Protein AF-A0A0P9FUJ1-F1 (afdb_monomer_lite)

Foldseek 3Di:
DPPADVLLQVVVVCCQANCVLLLLVLLLVVLLVDDDPLSVVSLVLSLVSLLLLLLLLLCLQLLCQLQNFCVVRVVSSLLLLLLLCLQCVVVVVPDAQLPCPVVCVPLVVCADPVSFHPPSNVVSNQSSCCVRPVVSCVPHPHDRRVVSVLVNVLSVVCSVPSFDDPPDDDSPCPPVDGRDHNVRRDCSSAFQGQHPVGGDGSVVSVVLSVVSSVVLSVLSCCCNPVVDDNPLRFRANSNNSAGPVRDSSSPPD

pLDDT: mean 85.58, std 16.98, range [36.12, 98.44]

Radius of gyration: 18.28 Å; chains: 1; bounding box: 42×47×48 Å

Sequence (253 aa):
MIIDKKLQNKWAELMHYERTGDVIKAAIAYCKTLEGHAQEKSFAWLCGYMAHVAADITIHPVVELKVGPYEQNQKAHRVCEMNQDAFIWQRLNLGEIGYADRVELNIGSCTNANNELDDDIKQIWRICLEQTHPEYTKNVAPDFDAWHSGFQFVVNNAEESHRLFPWARHVGVDHGLTYPMFEEVDLDFITQLETPQGKMHYNDVFDLAIENIKYYITIIANSIFSDTPCDVICNWNLDTGKDETNKLTAWEH

Structure (mmCIF, N/CA/C/O backbone):
data_AF-A0A0P9FUJ1-F1
#
_entry.id   AF-A0A0P9FUJ1-F1
#
loop_
_atom_site.group_PDB
_atom_site.id
_atom_site.type_symbol
_atom_site.label_atom_id
_atom_site.label_alt_id
_atom_site.label_comp_id
_atom_site.label_asym_id
_atom_site.label_entity_id
_atom_site.label_seq_id
_atom_site.pdbx_PDB_ins_code
_atom_site.Cartn_x
_atom_site.Cartn_y
_atom_site.Cartn_z
_atom_site.occupancy
_atom_site.B_iso_or_equiv
_atom_site.auth_seq_id
_atom_site.auth_comp_id
_atom_site.auth_asym_id
_atom_site.auth_atom_id
_atom_site.pdbx_PDB_model_num
ATOM 1 N N . MET A 1 1 ? -6.960 29.851 2.719 1.00 37.81 1 MET A N 1
ATOM 2 C CA . MET A 1 1 ? -5.966 29.735 3.805 1.00 37.81 1 MET A CA 1
ATOM 3 C C . MET A 1 1 ? -4.915 28.725 3.349 1.00 37.81 1 MET A C 1
ATOM 5 O O . MET A 1 1 ? -5.222 27.552 3.240 1.00 37.81 1 MET A O 1
ATOM 9 N N . ILE A 1 2 ? -3.724 29.173 2.940 1.00 40.19 2 ILE A N 1
ATOM 10 C CA . ILE A 1 2 ? -2.689 28.344 2.272 1.00 40.19 2 ILE A CA 1
ATOM 11 C C . ILE A 1 2 ? -1.737 27.754 3.336 1.00 40.19 2 ILE A C 1
ATOM 13 O O . ILE A 1 2 ? -0.520 27.845 3.234 1.00 40.19 2 ILE A O 1
ATOM 17 N N . ILE A 1 3 ? -2.312 27.224 4.419 1.00 49.44 3 ILE A N 1
ATOM 18 C CA . ILE A 1 3 ? -1.596 26.466 5.462 1.00 49.44 3 ILE A CA 1
ATOM 19 C C . ILE A 1 3 ? -1.935 24.962 5.360 1.00 49.44 3 ILE A C 1
ATOM 21 O O . ILE A 1 3 ? -1.196 24.131 5.865 1.00 49.44 3 ILE A O 1
ATOM 25 N N . ASP A 1 4 ? -2.967 24.579 4.606 1.00 62.34 4 ASP A N 1
ATOM 26 C CA . ASP A 1 4 ? -3.620 23.276 4.783 1.00 62.34 4 ASP A CA 1
ATOM 27 C C . ASP A 1 4 ? -3.031 22.101 3.987 1.00 62.34 4 ASP A C 1
ATOM 29 O O . ASP A 1 4 ? -2.708 21.057 4.544 1.00 62.34 4 ASP A O 1
ATOM 33 N N . LYS A 1 5 ? -2.840 22.242 2.667 1.00 70.50 5 LYS A N 1
ATOM 34 C CA . LYS A 1 5 ? -2.644 21.069 1.788 1.00 70.50 5 LYS A CA 1
ATOM 35 C C . LYS A 1 5 ? -1.329 20.317 2.021 1.00 70.50 5 LYS A C 1
ATOM 37 O O . LYS A 1 5 ? -1.305 19.096 1.974 1.00 70.50 5 LYS A O 1
ATOM 42 N N . LYS A 1 6 ? -0.225 21.027 2.287 1.00 78.50 6 LYS A N 1
ATOM 43 C CA . LYS A 1 6 ? 1.074 20.380 2.564 1.00 78.50 6 LYS A CA 1
ATOM 44 C C . LYS A 1 6 ? 1.068 19.614 3.886 1.00 78.50 6 LYS A C 1
ATOM 46 O O . LYS A 1 6 ? 1.716 18.581 3.977 1.00 78.50 6 LYS A O 1
ATOM 51 N N . LEU A 1 7 ? 0.357 20.129 4.889 1.00 84.81 7 LEU A N 1
ATOM 52 C CA . LEU A 1 7 ? 0.207 19.448 6.170 1.00 84.81 7 LEU A CA 1
ATOM 53 C C . LEU A 1 7 ? -0.689 18.214 6.003 1.00 84.81 7 LEU A C 1
ATOM 55 O O . LEU A 1 7 ? -0.289 17.127 6.389 1.00 84.81 7 LEU A O 1
ATOM 59 N N . GLN A 1 8 ? -1.823 18.332 5.309 1.00 85.62 8 GLN A N 1
ATOM 60 C CA . GLN A 1 8 ? -2.668 17.166 5.027 1.00 85.62 8 GLN A CA 1
ATOM 61 C C . GLN A 1 8 ? -1.946 16.095 4.188 1.00 85.62 8 GLN A C 1
ATOM 63 O O . GLN A 1 8 ? -2.039 14.913 4.499 1.00 85.62 8 GLN A O 1
ATOM 68 N N . ASN A 1 9 ? -1.138 16.481 3.191 1.00 81.56 9 ASN A N 1
ATOM 69 C CA . ASN A 1 9 ? -0.357 15.527 2.389 1.00 81.56 9 ASN A CA 1
ATOM 70 C C . ASN A 1 9 ? 0.643 14.708 3.221 1.00 81.56 9 ASN A C 1
ATOM 72 O O . ASN A 1 9 ? 0.929 13.563 2.872 1.00 81.56 9 ASN A O 1
ATOM 76 N N . LYS A 1 10 ? 1.153 15.258 4.330 1.00 87.44 10 LYS A N 1
ATOM 77 C CA . LYS A 1 10 ? 2.080 14.536 5.205 1.00 87.44 10 LYS A CA 1
ATOM 78 C C . LYS A 1 10 ? 1.437 13.296 5.836 1.00 87.44 10 LYS A C 1
ATOM 80 O O . LYS A 1 10 ? 2.151 12.349 6.144 1.00 87.44 10 LYS A O 1
ATOM 85 N N . TRP A 1 11 ? 0.110 13.242 5.973 1.00 88.31 11 TRP A N 1
ATOM 86 C CA . TRP A 1 11 ? -0.565 12.020 6.419 1.00 88.31 11 TRP A CA 1
ATOM 87 C C . TRP A 1 11 ? -0.313 10.832 5.492 1.00 88.31 11 TRP A C 1
ATOM 89 O O . TRP A 1 11 ? -0.071 9.727 5.973 1.00 88.31 11 TRP A O 1
ATOM 99 N N . ALA A 1 12 ? -0.291 11.066 4.177 1.00 82.50 12 ALA A N 1
ATOM 100 C CA . ALA A 1 12 ? 0.030 10.023 3.212 1.00 82.50 12 ALA A CA 1
ATOM 101 C C . ALA A 1 12 ? 1.486 9.558 3.353 1.00 82.50 12 ALA A C 1
ATOM 103 O O . ALA A 1 12 ? 1.742 8.360 3.291 1.00 82.50 12 ALA A O 1
ATOM 104 N N . GLU A 1 13 ? 2.427 10.479 3.583 1.00 83.88 13 GLU A N 1
ATOM 105 C CA . GLU A 1 13 ? 3.836 10.137 3.826 1.00 83.88 13 GLU A CA 1
ATOM 106 C C . GLU A 1 13 ? 3.995 9.282 5.086 1.00 83.88 13 GLU A C 1
ATOM 108 O O . GLU A 1 13 ? 4.648 8.243 5.037 1.00 83.88 13 GLU A O 1
ATOM 113 N N . LEU A 1 14 ? 3.353 9.677 6.190 1.00 87.88 14 LEU A N 1
ATOM 114 C CA . LEU A 1 14 ? 3.395 8.927 7.444 1.00 87.88 14 LEU A CA 1
ATOM 115 C C . LEU A 1 14 ? 2.887 7.496 7.248 1.00 87.88 14 LEU A C 1
ATOM 117 O O . LEU A 1 14 ? 3.591 6.561 7.604 1.00 87.88 14 LEU A O 1
ATOM 121 N N . MET A 1 15 ? 1.740 7.311 6.588 1.00 84.50 15 MET A N 1
ATOM 122 C CA . MET A 1 15 ? 1.192 5.973 6.331 1.00 84.50 15 MET A CA 1
ATOM 123 C C . MET A 1 15 ? 2.023 5.122 5.354 1.00 84.50 15 MET A C 1
ATOM 125 O O . MET A 1 15 ? 1.926 3.901 5.408 1.00 84.50 15 MET A O 1
ATOM 129 N N . HIS A 1 16 ? 2.829 5.731 4.474 1.00 82.44 16 HIS A N 1
ATOM 130 C CA . HIS A 1 16 ? 3.672 4.996 3.515 1.00 82.44 16 HIS A CA 1
ATOM 131 C C . HIS A 1 16 ? 5.077 4.667 4.040 1.00 82.44 16 HIS A C 1
ATOM 133 O O . HIS A 1 16 ? 5.719 3.747 3.530 1.00 82.44 16 HIS A O 1
ATOM 139 N N . TYR A 1 17 ? 5.593 5.432 5.004 1.00 82.12 17 TYR A N 1
ATOM 140 C CA . TYR A 1 17 ? 6.999 5.346 5.416 1.00 82.12 17 TYR A CA 1
ATOM 141 C C . TYR A 1 17 ? 7.209 5.050 6.891 1.00 82.12 17 TYR A C 1
ATOM 143 O O . TYR A 1 17 ? 8.239 4.490 7.265 1.00 82.12 17 TYR A O 1
ATOM 151 N N . GLU A 1 18 ? 6.281 5.471 7.743 1.00 87.12 18 GLU A N 1
ATOM 152 C CA . GLU A 1 18 ? 6.473 5.463 9.181 1.00 87.12 18 GLU A CA 1
ATOM 153 C C . GLU A 1 18 ? 5.425 4.583 9.840 1.00 87.12 18 GLU A C 1
ATOM 155 O O . GLU A 1 18 ? 4.239 4.891 9.860 1.00 87.12 18 GLU A O 1
ATOM 160 N N . ARG A 1 19 ? 5.886 3.520 10.502 1.00 92.31 19 ARG A N 1
ATOM 161 C CA . ARG A 1 19 ? 5.030 2.722 11.385 1.00 92.31 19 ARG A CA 1
ATOM 162 C C . ARG A 1 19 ? 3.826 2.082 10.665 1.00 92.31 19 ARG A C 1
ATOM 164 O O . ARG A 1 19 ? 2.774 1.879 11.270 1.00 92.31 19 ARG A O 1
ATOM 171 N N . THR A 1 20 ? 3.983 1.742 9.384 1.00 93.69 20 THR A N 1
ATOM 172 C CA . THR A 1 20 ? 2.946 1.139 8.528 1.00 93.69 20 THR A CA 1
ATOM 173 C C . THR A 1 20 ? 2.296 -0.097 9.164 1.00 93.69 20 THR A C 1
ATOM 175 O O . THR A 1 20 ? 1.074 -0.245 9.153 1.00 93.69 20 THR A O 1
ATOM 178 N N . GLY A 1 21 ? 3.100 -0.965 9.780 1.00 96.25 21 GLY A N 1
ATOM 179 C CA . GLY A 1 21 ? 2.627 -2.148 10.496 1.00 96.25 21 GLY A CA 1
ATOM 180 C C . GLY A 1 21 ? 1.906 -1.811 11.795 1.00 96.25 21 GLY A C 1
ATOM 181 O O . GLY A 1 21 ? 0.914 -2.456 12.132 1.00 96.25 21 GLY A O 1
ATOM 182 N N . ASP A 1 22 ? 2.349 -0.779 12.513 1.00 97.00 22 ASP A N 1
ATOM 183 C CA . ASP A 1 22 ? 1.656 -0.308 13.715 1.00 97.00 22 ASP A CA 1
ATOM 184 C C . ASP A 1 22 ? 0.266 0.251 13.378 1.00 97.00 22 ASP A C 1
ATOM 186 O O . ASP A 1 22 ? -0.662 0.053 14.160 1.00 97.00 22 ASP A O 1
ATOM 190 N N . VAL A 1 23 ? 0.091 0.891 12.211 1.00 96.38 23 VAL A N 1
ATOM 191 C CA . VAL A 1 23 ? -1.228 1.348 11.725 1.00 96.38 23 VAL A CA 1
ATOM 192 C C . VAL A 1 23 ? -2.163 0.151 11.554 1.00 96.38 23 VAL A C 1
ATOM 194 O O . VAL A 1 23 ? -3.294 0.175 12.037 1.00 96.38 23 VAL A O 1
ATOM 197 N N . ILE A 1 24 ? -1.678 -0.930 10.938 1.00 97.62 24 ILE A N 1
ATOM 198 C CA . ILE A 1 24 ? -2.450 -2.168 10.753 1.00 97.62 24 ILE A CA 1
ATOM 199 C C . ILE A 1 24 ? -2.777 -2.815 12.108 1.00 97.62 24 ILE A C 1
ATOM 201 O O . ILE A 1 24 ? -3.913 -3.223 12.344 1.00 97.62 24 ILE A O 1
ATOM 205 N N . LYS A 1 25 ? -1.814 -2.874 13.035 1.00 97.94 25 LYS A N 1
ATOM 206 C CA . LYS A 1 25 ? -2.022 -3.430 14.385 1.00 97.94 25 LYS A CA 1
ATOM 207 C C . LYS A 1 25 ? -3.031 -2.613 15.199 1.00 97.94 25 LYS A C 1
ATOM 209 O O . LYS A 1 25 ? -3.860 -3.200 15.894 1.00 97.94 25 LYS A O 1
ATOM 214 N N . ALA A 1 26 ? -3.005 -1.284 15.086 1.00 97.75 26 ALA A N 1
ATOM 215 C CA . ALA A 1 26 ? -3.998 -0.401 15.699 1.00 97.75 26 ALA A CA 1
ATOM 216 C C . ALA A 1 26 ? -5.401 -0.646 15.118 1.00 97.75 26 ALA A C 1
ATOM 218 O O . ALA A 1 26 ? -6.371 -0.751 15.871 1.00 97.75 26 ALA A O 1
ATOM 219 N N . ALA A 1 27 ? -5.501 -0.828 13.797 1.00 97.81 27 ALA A N 1
ATOM 220 C CA . ALA A 1 27 ? -6.753 -1.160 13.124 1.00 97.81 27 ALA A CA 1
ATOM 221 C C . ALA A 1 27 ? -7.316 -2.514 13.583 1.00 97.81 27 ALA A C 1
ATOM 223 O O . ALA A 1 27 ? -8.494 -2.600 13.921 1.00 97.81 27 ALA A O 1
ATOM 224 N N . ILE A 1 28 ? -6.476 -3.555 13.670 1.00 98.38 28 ILE A N 1
ATOM 225 C CA . ILE A 1 28 ? -6.852 -4.871 14.215 1.00 98.38 28 ILE A CA 1
ATOM 226 C C . ILE A 1 28 ? -7.399 -4.717 15.635 1.00 98.38 28 ILE A C 1
ATOM 228 O O . ILE A 1 28 ? -8.490 -5.203 15.933 1.00 98.38 28 ILE A O 1
ATOM 232 N N . ALA A 1 29 ? -6.659 -4.028 16.509 1.00 98.06 29 ALA A N 1
ATOM 233 C CA . ALA A 1 29 ? -7.064 -3.825 17.893 1.00 98.06 29 ALA A CA 1
ATOM 234 C C . ALA A 1 29 ? -8.413 -3.102 17.987 1.00 98.06 29 ALA A C 1
ATOM 236 O O . ALA A 1 29 ? -9.257 -3.507 18.783 1.00 98.06 29 ALA A O 1
ATOM 237 N N . TYR A 1 30 ? -8.641 -2.082 17.155 1.00 98.12 30 TYR A N 1
ATOM 238 C CA . TYR A 1 30 ? -9.912 -1.370 17.125 1.00 98.12 30 TYR A CA 1
ATOM 239 C C . TYR A 1 30 ? -11.060 -2.236 16.589 1.00 98.12 30 TYR A C 1
ATOM 241 O O . TYR A 1 30 ? -12.096 -2.326 17.245 1.00 98.12 30 TYR A O 1
ATOM 249 N N . CYS A 1 31 ? -10.869 -2.947 15.473 1.00 97.94 31 CYS A N 1
ATOM 250 C CA . CYS A 1 31 ? -11.867 -3.865 14.908 1.00 97.94 31 CYS A CA 1
ATOM 251 C C . CYS A 1 31 ? -12.374 -4.900 15.924 1.00 97.94 31 CYS A C 1
ATOM 253 O O . CYS A 1 31 ? -13.560 -5.223 15.937 1.00 97.94 31 CYS A O 1
ATOM 255 N N . LYS A 1 32 ? -11.504 -5.392 16.812 1.00 97.69 32 LYS A N 1
ATOM 256 C CA . LYS A 1 32 ? -11.864 -6.350 17.874 1.00 97.69 32 LYS A CA 1
ATOM 257 C C . LYS A 1 32 ? -12.781 -5.767 18.949 1.00 97.69 32 LYS A C 1
ATOM 259 O O . LYS A 1 32 ? -13.372 -6.521 19.712 1.00 97.69 32 LYS A O 1
ATOM 264 N N . THR A 1 33 ? -12.888 -4.442 19.029 1.00 97.44 33 THR A N 1
ATOM 265 C CA . THR A 1 33 ? -13.796 -3.756 19.961 1.00 97.44 33 THR A CA 1
ATOM 266 C C . THR A 1 33 ? -15.181 -3.494 19.371 1.00 97.44 33 THR A C 1
ATOM 268 O O . THR A 1 33 ? -16.067 -3.031 20.086 1.00 97.44 33 THR A O 1
ATOM 271 N N . LEU A 1 34 ? -15.361 -3.758 18.075 1.00 97.56 34 LEU A N 1
ATOM 272 C CA . LEU A 1 34 ? -16.601 -3.527 17.344 1.00 97.56 34 LEU A CA 1
ATOM 273 C C . LEU A 1 34 ? -17.397 -4.825 17.193 1.00 97.56 34 LEU A C 1
ATOM 275 O O . LEU A 1 34 ? -16.838 -5.916 17.237 1.00 97.56 34 LEU A O 1
ATOM 279 N N . GLU A 1 35 ? -18.696 -4.695 16.930 1.00 95.75 35 GLU A N 1
ATOM 280 C CA . GLU A 1 35 ? -19.590 -5.808 16.596 1.00 95.75 35 GLU A CA 1
ATOM 281 C C . GLU A 1 35 ? -20.523 -5.411 15.437 1.00 95.75 35 GLU A C 1
ATOM 283 O O . GLU A 1 35 ? -20.748 -4.225 15.172 1.00 95.75 35 GLU A O 1
ATOM 288 N N . GLY A 1 36 ? -21.081 -6.404 14.739 1.00 96.38 36 GLY A N 1
ATOM 289 C CA . GLY A 1 36 ? -22.046 -6.196 13.654 1.00 96.38 36 GLY A CA 1
ATOM 290 C C . GLY A 1 36 ? -21.493 -5.361 12.493 1.00 96.38 36 GLY A C 1
ATOM 291 O O . GLY A 1 36 ? -20.316 -5.452 12.147 1.00 96.38 36 GLY A O 1
ATOM 292 N N . HIS A 1 37 ? -22.341 -4.519 11.895 1.00 95.12 37 HIS A N 1
ATOM 293 C CA . HIS A 1 37 ? -21.993 -3.761 10.688 1.00 95.12 37 HIS A CA 1
ATOM 294 C C . HIS A 1 37 ? -20.780 -2.836 10.846 1.00 95.12 37 HIS A C 1
ATOM 296 O O . HIS A 1 37 ? -20.010 -2.689 9.901 1.00 95.12 37 HIS A O 1
ATOM 302 N N . ALA A 1 38 ? -20.568 -2.245 12.025 1.00 96.19 38 ALA A N 1
ATOM 303 C CA . ALA A 1 38 ? -19.399 -1.397 12.260 1.00 96.19 38 ALA A CA 1
ATOM 304 C C . ALA A 1 38 ? -18.095 -2.209 12.160 1.00 96.19 38 ALA A C 1
ATOM 306 O O . ALA A 1 38 ? -17.123 -1.750 11.555 1.00 96.19 38 ALA A O 1
ATOM 307 N N . GLN A 1 39 ? -18.088 -3.440 12.691 1.00 97.31 39 GLN A N 1
ATOM 308 C CA . GLN A 1 39 ? -16.951 -4.354 12.567 1.00 97.31 39 GLN A CA 1
ATOM 309 C C . GLN A 1 39 ? -16.759 -4.809 11.118 1.00 97.31 39 GLN A C 1
ATOM 311 O O . GLN A 1 39 ? -15.631 -4.800 10.635 1.00 97.31 39 GLN A O 1
ATOM 316 N N . GLU A 1 40 ? -17.839 -5.160 10.415 1.00 95.75 40 GLU A N 1
ATOM 317 C CA . GLU A 1 40 ? -17.792 -5.596 9.012 1.00 95.75 40 GLU A CA 1
ATOM 318 C C . GLU A 1 40 ? -17.197 -4.516 8.098 1.00 95.75 40 GLU A C 1
ATOM 320 O O . GLU A 1 40 ? -16.261 -4.796 7.348 1.00 95.75 40 GLU A O 1
ATOM 325 N N . LYS A 1 41 ? -17.679 -3.269 8.196 1.00 94.69 41 LYS A N 1
ATOM 326 C CA . LYS A 1 41 ? -17.146 -2.137 7.420 1.00 94.69 41 LYS A CA 1
ATOM 327 C C . LYS A 1 41 ? -15.690 -1.840 7.763 1.00 94.69 41 LYS A C 1
ATOM 329 O O . LYS A 1 41 ? -14.865 -1.696 6.865 1.00 94.69 41 LYS A O 1
ATOM 334 N N . SER A 1 42 ? -15.366 -1.778 9.054 1.00 96.50 42 SER A N 1
ATOM 335 C CA . SER A 1 42 ? -14.002 -1.512 9.525 1.00 96.50 42 SER A CA 1
ATOM 336 C C . SER A 1 42 ? -13.024 -2.592 9.064 1.00 96.50 42 SER A C 1
ATOM 338 O O . SER A 1 42 ? -11.923 -2.287 8.606 1.00 96.50 42 SER A O 1
ATOM 340 N N . PHE A 1 43 ? -13.440 -3.859 9.124 1.00 97.38 43 PHE A N 1
ATOM 341 C CA . PHE A 1 43 ? -12.661 -4.983 8.622 1.00 97.38 43 PHE A CA 1
ATOM 342 C C . PHE A 1 43 ? -12.483 -4.918 7.102 1.00 97.38 43 PHE A C 1
ATOM 344 O O . PHE A 1 43 ? -11.369 -5.117 6.622 1.00 97.38 43 PHE A O 1
ATOM 351 N N . ALA A 1 44 ? -13.535 -4.594 6.344 1.00 95.75 44 ALA A N 1
ATOM 352 C CA . ALA A 1 44 ? -13.447 -4.431 4.894 1.00 95.75 44 ALA A CA 1
ATOM 353 C C . ALA A 1 44 ? -12.490 -3.293 4.501 1.00 95.75 44 ALA A C 1
ATOM 355 O O . ALA A 1 44 ? -11.644 -3.476 3.625 1.00 95.75 44 ALA A O 1
ATOM 356 N N . TRP A 1 45 ? -12.559 -2.152 5.194 1.00 95.06 45 TRP A N 1
ATOM 357 C CA . TRP A 1 45 ? -11.629 -1.037 5.001 1.00 95.06 45 TRP A CA 1
ATOM 358 C C . TRP A 1 45 ? -10.180 -1.444 5.297 1.00 95.06 45 TRP A C 1
ATOM 360 O O . TRP A 1 45 ? -9.281 -1.186 4.495 1.00 95.06 45 TRP A O 1
ATOM 370 N N . LEU A 1 46 ? -9.954 -2.157 6.406 1.00 96.94 46 LEU A N 1
ATOM 371 C CA . LEU A 1 46 ? -8.640 -2.697 6.748 1.00 96.94 46 LEU A CA 1
ATOM 372 C C . LEU A 1 46 ? -8.131 -3.698 5.701 1.00 96.94 46 LEU A C 1
ATOM 374 O O . LEU A 1 46 ? -6.950 -3.668 5.370 1.00 96.94 46 LEU A O 1
ATOM 378 N N . CYS A 1 47 ? -8.995 -4.553 5.148 1.00 96.88 47 CYS A N 1
ATOM 379 C CA . CYS A 1 47 ? -8.622 -5.460 4.060 1.00 96.88 47 CYS A CA 1
ATOM 380 C C . CYS A 1 47 ? -8.178 -4.690 2.813 1.00 96.88 47 CYS A C 1
ATOM 382 O O . CYS A 1 47 ? -7.187 -5.071 2.198 1.00 96.88 47 CYS A O 1
ATOM 384 N N . GLY A 1 48 ? -8.864 -3.596 2.468 1.00 92.81 48 GLY A N 1
ATOM 385 C CA . GLY A 1 48 ? -8.461 -2.713 1.371 1.00 92.81 48 GLY A CA 1
ATOM 386 C C . GLY A 1 48 ? -7.083 -2.089 1.604 1.00 92.81 48 GLY A C 1
ATOM 387 O O . GLY A 1 48 ? -6.218 -2.160 0.734 1.00 92.81 48 GLY A O 1
ATOM 388 N N . TYR A 1 49 ? -6.838 -1.556 2.805 1.00 93.62 49 TYR A N 1
ATOM 389 C CA . TYR A 1 49 ? -5.527 -1.005 3.160 1.00 93.62 49 TYR A CA 1
ATOM 390 C C . TYR A 1 49 ? -4.422 -2.072 3.188 1.00 93.62 49 TYR A C 1
ATOM 392 O O . TYR A 1 49 ? -3.321 -1.837 2.698 1.00 93.62 49 TYR A O 1
ATOM 400 N N . MET A 1 50 ? -4.704 -3.270 3.705 1.00 96.69 50 MET A N 1
ATOM 401 C CA . MET A 1 50 ? -3.743 -4.374 3.687 1.00 96.69 50 MET A CA 1
ATOM 402 C C . MET A 1 50 ? -3.457 -4.846 2.259 1.00 96.69 50 MET A C 1
ATOM 404 O O . MET A 1 50 ? -2.317 -5.175 1.951 1.00 96.69 50 MET A O 1
ATOM 408 N N . ALA A 1 51 ? -4.456 -4.855 1.373 1.00 95.75 51 ALA A N 1
ATOM 409 C CA . ALA A 1 51 ? -4.242 -5.193 -0.028 1.00 95.75 51 ALA A CA 1
ATOM 410 C C . ALA A 1 51 ? -3.303 -4.187 -0.712 1.00 95.75 51 ALA A C 1
ATOM 412 O O . ALA A 1 51 ? -2.373 -4.606 -1.399 1.00 95.75 51 ALA A O 1
ATOM 413 N N . HIS A 1 52 ? -3.496 -2.888 -0.450 1.00 92.62 52 HIS A N 1
ATOM 414 C CA . HIS A 1 52 ? -2.585 -1.818 -0.876 1.00 92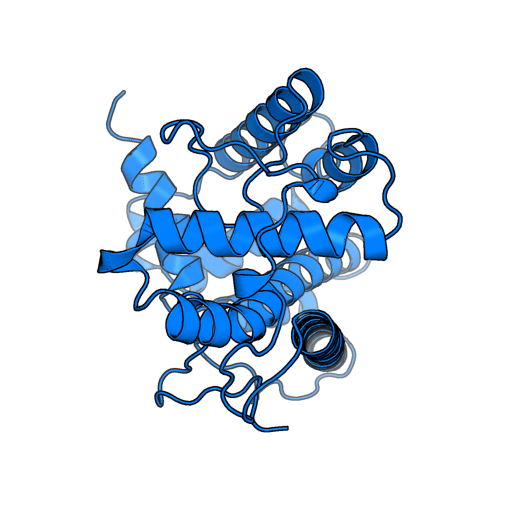.62 52 HIS A CA 1
ATOM 415 C C . HIS A 1 52 ? -1.157 -2.073 -0.377 1.00 92.62 52 HIS A C 1
ATOM 417 O O . HIS A 1 52 ? -0.229 -2.189 -1.171 1.00 92.62 52 HIS A O 1
ATOM 423 N N . VAL A 1 53 ? -0.983 -2.243 0.937 1.00 95.62 53 VAL A N 1
ATOM 424 C CA . VAL A 1 53 ? 0.337 -2.471 1.546 1.00 95.62 53 VAL A CA 1
ATOM 425 C C . VAL A 1 53 ? 1.013 -3.714 0.968 1.00 95.62 53 VAL A C 1
ATOM 427 O O . VAL A 1 53 ? 2.184 -3.651 0.611 1.00 95.62 53 VAL A O 1
ATOM 430 N N . ALA A 1 54 ?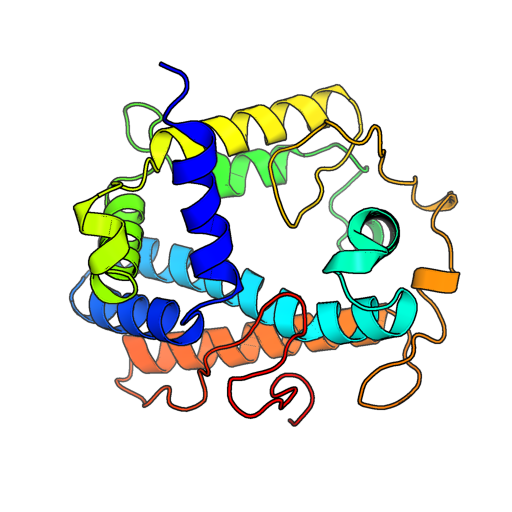 0.292 -4.834 0.857 1.00 97.06 54 ALA A N 1
ATOM 431 C CA . ALA A 1 54 ? 0.826 -6.090 0.336 1.00 97.06 54 ALA A CA 1
ATOM 432 C C . ALA A 1 54 ? 1.258 -5.975 -1.136 1.00 97.06 54 ALA A C 1
ATOM 434 O O . ALA A 1 54 ? 2.294 -6.529 -1.510 1.00 97.06 54 ALA A O 1
ATOM 435 N N . ALA A 1 55 ? 0.500 -5.244 -1.958 1.00 95.94 55 ALA A N 1
ATOM 436 C CA . ALA A 1 55 ? 0.868 -4.969 -3.342 1.00 95.94 55 ALA A CA 1
ATOM 437 C C . ALA A 1 55 ? 2.159 -4.140 -3.418 1.00 95.94 55 ALA A C 1
ATOM 439 O O . ALA A 1 55 ? 3.107 -4.569 -4.077 1.00 95.94 55 ALA A O 1
ATOM 440 N N . ASP A 1 56 ? 2.239 -3.031 -2.678 1.00 94.75 56 ASP A N 1
ATOM 441 C CA . ASP A 1 56 ? 3.404 -2.138 -2.662 1.00 94.75 56 ASP A CA 1
ATOM 442 C C . ASP A 1 56 ? 4.682 -2.876 -2.238 1.00 94.75 56 ASP A C 1
ATOM 444 O O . ASP A 1 56 ? 5.690 -2.844 -2.947 1.00 94.75 56 ASP A O 1
ATOM 448 N N . ILE A 1 57 ? 4.642 -3.622 -1.123 1.00 96.69 57 ILE A N 1
ATOM 449 C CA . ILE A 1 57 ? 5.829 -4.346 -0.633 1.00 96.69 57 ILE A CA 1
ATOM 450 C C . ILE A 1 57 ? 6.255 -5.503 -1.547 1.00 96.69 57 ILE A C 1
ATOM 452 O O . ILE A 1 57 ? 7.387 -5.981 -1.448 1.00 96.69 57 ILE A O 1
ATOM 456 N N . THR A 1 58 ? 5.368 -5.946 -2.441 1.00 98.00 58 THR A N 1
ATOM 457 C CA . THR A 1 58 ? 5.685 -6.949 -3.460 1.00 98.00 58 THR A CA 1
ATOM 458 C C . THR A 1 58 ? 6.259 -6.292 -4.712 1.00 98.00 58 THR A C 1
ATOM 460 O O . THR A 1 58 ? 7.318 -6.698 -5.181 1.00 98.00 58 THR A O 1
ATOM 463 N N . ILE A 1 59 ? 5.588 -5.272 -5.250 1.00 96.94 59 ILE A N 1
ATOM 464 C CA . ILE A 1 59 ? 5.863 -4.715 -6.580 1.00 96.94 59 ILE A CA 1
ATOM 465 C C . ILE A 1 59 ? 6.990 -3.680 -6.551 1.00 96.94 59 ILE A C 1
ATOM 467 O O . ILE A 1 59 ? 7.870 -3.726 -7.413 1.00 96.94 59 ILE A O 1
ATOM 471 N N . HIS A 1 60 ? 7.030 -2.775 -5.570 1.00 95.62 60 HIS A N 1
ATOM 472 C CA . HIS A 1 60 ? 8.022 -1.696 -5.558 1.00 95.62 60 HIS A CA 1
ATOM 473 C C . HIS A 1 60 ? 9.487 -2.157 -5.503 1.00 95.62 60 HIS A C 1
ATOM 475 O O . HIS A 1 60 ? 10.302 -1.535 -6.182 1.00 95.62 60 HIS A O 1
ATOM 481 N N . PRO A 1 61 ? 9.866 -3.273 -4.843 1.00 97.44 61 PRO A N 1
ATOM 482 C CA . PRO A 1 61 ? 11.210 -3.833 -4.999 1.00 97.44 61 PRO A CA 1
ATOM 483 C C . PRO A 1 61 ? 11.597 -4.099 -6.463 1.00 97.44 61 PRO A C 1
ATOM 485 O O . PRO A 1 61 ? 12.743 -3.882 -6.850 1.00 97.44 61 PRO A O 1
ATOM 488 N N . VAL A 1 62 ? 10.649 -4.548 -7.293 1.00 98.00 62 VAL A N 1
ATOM 489 C CA . VAL A 1 62 ? 10.868 -4.818 -8.724 1.00 98.00 62 VAL A CA 1
ATOM 490 C C . VAL A 1 62 ? 10.966 -3.514 -9.513 1.00 98.00 62 VAL A C 1
ATOM 492 O O . VAL A 1 62 ? 11.825 -3.384 -10.386 1.00 98.00 62 VAL A O 1
ATOM 495 N N . VAL A 1 63 ? 10.132 -2.524 -9.184 1.00 96.06 63 VAL A N 1
ATOM 496 C CA . VAL A 1 63 ? 10.198 -1.195 -9.808 1.00 96.06 63 VAL A CA 1
ATOM 497 C C . VAL A 1 63 ? 11.525 -0.504 -9.470 1.00 96.06 63 VAL A C 1
ATOM 499 O O . VAL A 1 63 ? 12.214 -0.041 -10.379 1.00 96.06 63 VAL A O 1
ATOM 502 N N . GLU A 1 64 ? 11.954 -0.514 -8.205 1.00 96.00 64 GLU A N 1
ATOM 503 C CA . GLU A 1 64 ? 13.249 0.026 -7.766 1.00 96.00 64 GLU A CA 1
ATOM 504 C C . GLU A 1 64 ? 14.420 -0.664 -8.484 1.00 96.00 64 GLU A C 1
ATOM 506 O O . GLU A 1 64 ? 15.343 0.012 -8.942 1.00 96.00 64 GLU A O 1
ATOM 511 N N . LEU A 1 65 ? 14.381 -1.990 -8.663 1.00 97.31 65 LEU A N 1
ATOM 512 C CA . LEU A 1 65 ? 15.396 -2.715 -9.441 1.00 97.31 65 LEU A CA 1
ATOM 513 C C . LEU A 1 65 ? 15.401 -2.318 -10.926 1.00 97.31 65 LEU A C 1
ATOM 515 O O . LEU A 1 65 ? 16.461 -2.313 -11.556 1.00 97.31 65 LEU A O 1
ATOM 519 N N . LYS A 1 66 ? 14.238 -1.973 -11.490 1.00 97.44 66 LYS A N 1
ATOM 520 C CA . LYS A 1 66 ? 14.094 -1.603 -12.902 1.00 97.44 66 LYS A CA 1
ATOM 521 C C . LYS A 1 66 ? 14.521 -0.166 -13.197 1.00 97.44 66 LYS A C 1
ATOM 523 O O . LYS A 1 66 ? 15.169 0.064 -14.219 1.00 97.44 66 LYS A O 1
ATOM 528 N N . VAL A 1 67 ? 14.132 0.798 -12.362 1.00 96.19 67 VAL A N 1
ATOM 529 C CA . VAL A 1 67 ? 14.320 2.236 -12.643 1.00 96.19 67 VAL A CA 1
ATOM 530 C C . VAL A 1 67 ? 15.179 2.977 -11.618 1.00 96.19 67 VAL A C 1
ATOM 532 O O . VAL A 1 67 ? 15.468 4.156 -11.811 1.00 96.19 67 VAL A O 1
ATOM 535 N N . GLY A 1 68 ? 15.627 2.302 -10.561 1.00 95.75 68 GLY A N 1
ATOM 536 C CA . GLY A 1 68 ? 16.382 2.891 -9.461 1.00 95.75 68 GLY A CA 1
ATOM 537 C C . GLY A 1 68 ? 15.494 3.469 -8.350 1.00 95.75 68 GLY A C 1
ATOM 538 O O . GLY A 1 68 ? 14.267 3.436 -8.446 1.00 95.75 68 GLY A O 1
ATOM 539 N N . PRO A 1 69 ? 16.103 4.031 -7.288 1.00 93.06 69 PRO A N 1
ATOM 540 C CA . PRO A 1 69 ? 15.360 4.466 -6.109 1.00 93.06 69 PRO A CA 1
ATOM 541 C C . PRO A 1 69 ? 14.402 5.622 -6.416 1.00 93.06 69 PRO A C 1
ATOM 543 O O . PRO A 1 69 ? 14.726 6.528 -7.198 1.00 93.06 69 PRO A O 1
ATOM 546 N N . TYR A 1 70 ? 13.229 5.597 -5.774 1.00 86.56 70 TYR A N 1
ATOM 547 C CA . TYR A 1 70 ? 12.110 6.495 -6.073 1.00 86.56 70 TYR A CA 1
ATOM 548 C C . TYR A 1 70 ? 12.493 7.981 -6.012 1.00 86.56 70 TYR A C 1
ATOM 550 O O . TYR A 1 70 ? 12.204 8.730 -6.946 1.00 86.56 70 TYR A O 1
ATOM 558 N N . GLU A 1 71 ? 13.195 8.416 -4.959 1.00 87.44 71 GLU A N 1
ATOM 559 C CA . GLU A 1 71 ? 13.530 9.830 -4.729 1.00 87.44 71 GLU A CA 1
ATOM 560 C C . GLU A 1 71 ? 14.230 10.495 -5.924 1.00 87.44 71 GLU A C 1
ATOM 562 O O . GLU A 1 71 ? 13.948 11.656 -6.231 1.00 87.44 71 GLU A O 1
ATOM 567 N N . GLN A 1 72 ? 15.106 9.760 -6.618 1.00 92.00 72 GLN A N 1
ATOM 568 C CA . GLN A 1 72 ? 15.846 10.257 -7.780 1.00 92.00 72 GLN A CA 1
ATOM 569 C C . GLN A 1 72 ? 15.150 9.947 -9.116 1.00 92.00 72 GLN A C 1
ATOM 571 O O . GLN A 1 72 ? 15.485 10.566 -10.126 1.00 92.00 72 GLN A O 1
ATOM 576 N N . ASN A 1 73 ? 14.175 9.028 -9.133 1.00 91.69 73 ASN A N 1
ATOM 577 C CA . ASN A 1 73 ? 13.602 8.454 -10.357 1.00 91.69 73 ASN A CA 1
ATOM 578 C C . ASN A 1 73 ? 12.067 8.539 -10.443 1.00 91.69 73 ASN A C 1
ATOM 580 O O . ASN A 1 73 ? 11.465 7.829 -11.241 1.00 91.69 73 ASN A O 1
ATOM 584 N N . GLN A 1 74 ? 11.417 9.440 -9.696 1.00 87.19 74 GLN A N 1
ATOM 585 C CA . GLN A 1 74 ? 9.948 9.530 -9.573 1.00 87.19 74 GLN A CA 1
ATOM 586 C C . GLN A 1 74 ? 9.179 9.454 -10.904 1.00 87.19 74 GLN A C 1
ATOM 588 O O . GLN A 1 74 ? 8.160 8.776 -10.996 1.00 87.19 74 GLN A O 1
ATOM 593 N N . LYS A 1 75 ? 9.650 10.138 -11.959 1.00 86.44 75 LYS A N 1
ATOM 594 C CA . LYS A 1 75 ? 8.999 10.079 -13.280 1.00 86.44 75 LYS A CA 1
ATOM 595 C C . LYS A 1 75 ? 9.141 8.697 -13.923 1.00 86.44 75 LYS A C 1
ATOM 597 O O . LYS A 1 75 ? 8.172 8.199 -14.479 1.00 86.44 75 LYS A O 1
ATOM 602 N N . ALA A 1 76 ? 10.333 8.104 -13.874 1.00 91.62 76 ALA A N 1
ATOM 603 C CA . ALA A 1 76 ? 10.578 6.777 -14.435 1.00 91.62 76 ALA A CA 1
ATOM 604 C C . ALA A 1 76 ? 9.810 5.695 -13.661 1.00 91.62 76 ALA A C 1
ATOM 606 O O . ALA A 1 76 ? 9.273 4.785 -14.281 1.00 91.62 76 ALA A O 1
ATOM 607 N N . HIS A 1 77 ? 9.689 5.853 -12.341 1.00 90.75 77 HIS A N 1
ATOM 608 C CA . HIS A 1 77 ? 8.883 4.997 -11.472 1.00 90.75 77 HIS A CA 1
ATOM 609 C C . HIS A 1 77 ? 7.420 4.977 -11.915 1.00 90.75 77 HIS A C 1
ATOM 611 O O . HIS A 1 77 ? 6.916 3.928 -12.304 1.00 90.75 77 HIS A O 1
ATOM 617 N N . ARG A 1 78 ? 6.805 6.162 -12.027 1.00 85.69 78 ARG A N 1
ATOM 618 C CA . ARG A 1 78 ? 5.423 6.298 -12.510 1.00 85.69 78 ARG A CA 1
ATOM 619 C C . ARG A 1 78 ? 5.236 5.714 -13.903 1.00 85.69 78 ARG A C 1
ATOM 621 O O . ARG A 1 78 ? 4.240 5.058 -14.162 1.00 85.69 78 ARG A O 1
ATOM 628 N N . VAL A 1 79 ? 6.186 5.934 -14.814 1.00 88.38 79 VAL A N 1
ATOM 629 C CA . VAL A 1 79 ? 6.115 5.352 -16.164 1.00 88.38 79 VAL A CA 1
ATOM 630 C C . VAL A 1 79 ? 6.160 3.821 -16.110 1.00 88.38 79 VAL A C 1
ATOM 632 O O . VAL A 1 79 ? 5.394 3.183 -16.828 1.00 88.38 79 VAL A O 1
ATOM 635 N N . CYS A 1 80 ? 7.008 3.231 -15.264 1.00 93.69 80 CYS A N 1
ATOM 636 C CA . CYS A 1 80 ? 7.066 1.781 -15.072 1.00 93.69 80 CYS A CA 1
ATOM 637 C C . CYS A 1 80 ? 5.730 1.235 -14.544 1.00 93.69 80 CYS A C 1
ATOM 639 O O . CYS A 1 80 ? 5.159 0.339 -15.163 1.00 93.69 80 CYS A O 1
ATOM 641 N N . GLU A 1 81 ? 5.205 1.820 -13.466 1.00 90.19 81 GLU A N 1
ATOM 642 C CA . GLU A 1 81 ? 3.923 1.436 -12.852 1.00 90.19 81 GLU A CA 1
ATOM 643 C C . GLU A 1 81 ? 2.761 1.556 -13.845 1.00 90.19 81 GLU A C 1
ATOM 645 O O . GLU A 1 81 ? 1.994 0.618 -14.019 1.00 90.19 81 GLU A O 1
ATOM 650 N N . MET A 1 82 ? 2.674 2.663 -14.588 1.00 86.81 82 MET A N 1
ATOM 651 C CA . MET A 1 82 ? 1.598 2.879 -15.562 1.00 86.81 82 MET A CA 1
ATOM 652 C C . MET A 1 82 ? 1.614 1.855 -16.709 1.00 86.81 82 MET A C 1
ATOM 654 O O . MET A 1 82 ? 0.553 1.459 -17.188 1.00 86.81 82 MET A O 1
ATOM 658 N N . ASN A 1 83 ? 2.795 1.415 -17.162 1.00 91.56 83 ASN A N 1
ATOM 659 C CA . ASN A 1 83 ? 2.906 0.349 -18.167 1.00 91.56 83 ASN A CA 1
ATOM 660 C C . ASN A 1 83 ? 2.480 -1.010 -17.599 1.00 91.56 83 ASN A C 1
ATOM 662 O O . ASN A 1 83 ? 1.781 -1.773 -18.262 1.00 91.56 83 ASN A O 1
ATOM 666 N N . GLN A 1 84 ? 2.891 -1.295 -16.367 1.00 93.69 84 GLN A N 1
ATOM 667 C CA . GLN A 1 84 ? 2.540 -2.508 -15.637 1.00 93.69 84 GLN A CA 1
ATOM 668 C C . GLN A 1 84 ? 1.028 -2.613 -15.379 1.00 93.69 84 GLN A C 1
ATOM 670 O O . GLN A 1 84 ? 0.411 -3.633 -15.697 1.00 93.69 84 GLN A O 1
ATOM 675 N N . ASP A 1 85 ? 0.413 -1.533 -14.911 1.00 87.50 85 ASP A N 1
ATOM 676 C CA . ASP A 1 85 ? -1.031 -1.402 -14.733 1.00 87.50 85 ASP A CA 1
ATOM 677 C C . ASP A 1 85 ? -1.790 -1.582 -16.058 1.00 87.50 85 ASP A C 1
ATOM 679 O O . ASP A 1 85 ? -2.723 -2.383 -16.133 1.00 87.50 85 ASP A O 1
ATOM 683 N N . ALA A 1 86 ? -1.388 -0.870 -17.123 1.00 84.50 86 ALA A N 1
ATOM 684 C CA . ALA A 1 86 ? -2.026 -0.967 -18.440 1.00 84.50 86 ALA A CA 1
ATOM 685 C C . ALA A 1 86 ? -1.960 -2.395 -19.006 1.00 84.50 86 ALA A C 1
ATOM 687 O O . ALA A 1 86 ? -2.915 -2.874 -19.622 1.00 84.50 86 ALA A O 1
ATOM 688 N N . PHE A 1 87 ? -0.855 -3.100 -18.751 1.00 91.19 87 PHE A N 1
ATOM 689 C CA . PHE A 1 87 ? -0.694 -4.500 -19.120 1.00 91.19 87 PHE A CA 1
ATOM 690 C C . PHE A 1 87 ? -1.644 -5.425 -18.346 1.00 91.19 87 PHE A C 1
ATOM 692 O O . PHE A 1 87 ? -2.330 -6.259 -18.942 1.00 91.19 87 PHE A O 1
ATOM 699 N N . ILE A 1 88 ? -1.714 -5.280 -17.019 1.00 90.25 88 ILE A N 1
ATOM 700 C CA . ILE A 1 88 ? -2.557 -6.128 -16.163 1.00 90.25 88 ILE A CA 1
ATOM 701 C C . ILE A 1 88 ? -4.045 -5.826 -16.327 1.00 90.25 88 ILE A C 1
ATOM 703 O O . ILE A 1 88 ? -4.864 -6.735 -16.183 1.00 90.25 88 ILE A O 1
ATOM 707 N N . TRP A 1 89 ? -4.417 -4.601 -16.698 1.00 82.81 89 TRP A N 1
ATOM 708 C CA . TRP A 1 89 ? -5.809 -4.216 -16.926 1.00 82.81 89 TRP A CA 1
ATOM 709 C C . TRP A 1 89 ? -6.545 -5.184 -17.866 1.00 82.81 89 TRP A C 1
ATOM 711 O O . TRP A 1 89 ? -7.658 -5.626 -17.569 1.00 82.81 89 TRP A O 1
ATOM 721 N N . GLN A 1 90 ? -5.890 -5.594 -18.959 1.00 79.75 90 GLN A N 1
ATOM 722 C CA . GLN A 1 90 ? -6.438 -6.583 -19.893 1.00 79.75 90 GLN A CA 1
ATOM 723 C C . GLN A 1 90 ? -6.612 -7.960 -19.246 1.00 79.75 90 GLN A C 1
ATOM 725 O O . GLN A 1 90 ? -7.635 -8.617 -19.442 1.00 79.75 90 GLN A O 1
ATOM 730 N N . ARG A 1 91 ? -5.641 -8.394 -18.432 1.00 85.38 91 ARG A N 1
ATOM 731 C CA . ARG A 1 91 ? -5.699 -9.675 -17.710 1.00 85.38 91 ARG A CA 1
ATOM 732 C C . ARG A 1 91 ? -6.883 -9.729 -16.745 1.00 85.38 91 ARG A C 1
ATOM 734 O O . ARG A 1 91 ? -7.514 -10.776 -16.623 1.00 85.38 91 ARG A O 1
ATOM 741 N N . LEU A 1 92 ? -7.188 -8.621 -16.072 1.00 81.69 92 LEU A N 1
ATOM 742 C CA . LEU A 1 92 ? -8.301 -8.540 -15.123 1.00 81.69 92 LEU A CA 1
ATOM 743 C C . LEU A 1 92 ? -9.677 -8.508 -15.810 1.00 81.69 92 LEU A C 1
ATOM 745 O O . LEU A 1 92 ? -10.695 -8.643 -15.131 1.00 81.69 92 LEU A O 1
ATOM 749 N N . ASN A 1 93 ? -9.718 -8.368 -17.143 1.00 71.31 93 ASN A N 1
ATOM 750 C CA . ASN A 1 93 ? -10.940 -8.326 -17.948 1.00 71.31 93 ASN A CA 1
ATOM 751 C C . ASN A 1 93 ? -11.964 -7.306 -17.409 1.00 71.31 93 ASN A C 1
ATOM 753 O O . ASN A 1 93 ? -13.164 -7.580 -17.316 1.00 71.31 93 ASN A O 1
ATOM 757 N N . LEU A 1 94 ? -11.474 -6.127 -17.010 1.00 65.12 94 LEU A N 1
ATOM 758 C CA . LEU A 1 94 ? -12.279 -5.068 -16.391 1.00 65.12 94 LEU A CA 1
ATOM 759 C C . LEU A 1 94 ? -12.993 -4.163 -17.409 1.00 65.12 94 LEU A C 1
ATOM 761 O O . LEU A 1 94 ? -13.699 -3.245 -17.005 1.00 65.12 94 LEU A O 1
ATOM 765 N N . GLY A 1 95 ? -12.863 -4.450 -18.707 1.00 63.88 95 GLY A N 1
ATOM 766 C CA . GLY A 1 95 ? -13.379 -3.623 -19.800 1.00 63.88 95 GLY A CA 1
ATOM 767 C C . GLY A 1 95 ? -12.294 -2.748 -20.427 1.00 63.88 95 GLY A C 1
ATOM 768 O O . GLY A 1 95 ? -11.103 -2.962 -20.199 1.00 63.88 95 GLY A O 1
ATOM 769 N N . GLU A 1 96 ? -12.692 -1.772 -21.244 1.00 58.78 96 GLU A N 1
ATOM 770 C CA . GLU A 1 96 ? -11.746 -0.818 -21.830 1.00 58.78 96 GLU A CA 1
ATOM 771 C C . GLU A 1 96 ? -11.121 0.082 -20.756 1.00 58.78 96 GLU A C 1
ATOM 773 O O . GLU A 1 96 ? -11.732 0.410 -19.737 1.00 58.78 96 GLU A O 1
ATOM 778 N N . ILE A 1 97 ? -9.877 0.483 -21.003 1.00 52.66 97 ILE A N 1
ATOM 779 C CA . ILE A 1 97 ? -9.146 1.445 -20.185 1.00 52.66 97 ILE A CA 1
ATOM 780 C C . ILE A 1 97 ? -9.944 2.768 -20.156 1.00 52.66 97 ILE A C 1
ATOM 782 O O . ILE A 1 97 ? -10.119 3.418 -21.186 1.00 52.66 97 ILE A O 1
ATOM 786 N N . GLY A 1 98 ? -10.476 3.140 -18.984 1.00 49.41 98 GLY A N 1
ATOM 787 C CA . GLY A 1 98 ? -11.324 4.330 -18.794 1.00 49.41 98 GLY A CA 1
ATOM 788 C C . GLY A 1 98 ? -12.828 4.069 -18.610 1.00 49.41 98 GLY A C 1
ATOM 789 O O . GLY A 1 98 ? -13.551 5.007 -18.295 1.00 49.41 98 GLY A O 1
ATOM 790 N N . TYR A 1 99 ? -13.306 2.824 -18.730 1.00 52.09 99 TYR A N 1
ATOM 791 C CA . TYR A 1 99 ? -14.673 2.430 -18.341 1.00 52.09 99 TYR A CA 1
ATOM 792 C C . TYR A 1 99 ? -14.725 2.191 -16.818 1.00 52.09 99 TYR A C 1
ATOM 794 O O . TYR A 1 99 ? -14.758 1.052 -16.344 1.00 52.09 99 TYR A O 1
ATOM 802 N N . ALA A 1 100 ? -14.589 3.263 -16.033 1.00 52.50 100 ALA A N 1
ATOM 803 C CA . ALA A 1 100 ? -14.272 3.173 -14.608 1.00 52.50 100 ALA A CA 1
ATOM 804 C C . ALA A 1 100 ? -15.480 3.194 -13.647 1.00 52.50 100 ALA A C 1
ATOM 806 O O . ALA A 1 100 ? -15.255 3.243 -12.441 1.00 52.50 100 ALA A O 1
ATOM 807 N N . ASP A 1 101 ? -16.709 2.933 -14.125 1.00 49.97 101 ASP A N 1
ATOM 808 C CA . ASP A 1 101 ? -17.901 2.731 -13.272 1.00 49.97 101 ASP A CA 1
ATOM 809 C C . ASP A 1 101 ? -17.619 1.785 -12.082 1.00 49.97 101 ASP A C 1
ATOM 811 O O . ASP A 1 101 ? -18.146 1.936 -10.986 1.00 49.97 101 ASP A O 1
ATOM 815 N N . ARG A 1 102 ? -16.745 0.782 -12.261 1.00 52.56 102 ARG A N 1
ATOM 816 C CA . ARG A 1 102 ? -16.357 -0.158 -11.192 1.00 52.56 102 ARG A CA 1
ATOM 817 C C . ARG A 1 102 ? -15.436 0.444 -10.124 1.00 52.56 102 ARG A C 1
ATOM 819 O O . ARG A 1 102 ? -15.415 -0.066 -9.010 1.00 52.56 102 ARG A O 1
ATOM 826 N N . VAL A 1 103 ? -14.653 1.466 -10.458 1.00 54.25 103 VAL A N 1
ATOM 827 C CA . VAL A 1 103 ? -13.734 2.171 -9.551 1.00 54.25 103 VAL A CA 1
ATOM 828 C C . VAL A 1 103 ? -14.482 3.251 -8.770 1.00 54.25 103 VAL A C 1
ATOM 830 O O . VAL A 1 103 ? -14.298 3.327 -7.553 1.00 54.25 103 VAL A O 1
ATOM 833 N N . GLU A 1 104 ? -15.379 4.003 -9.424 1.00 53.78 104 GLU A N 1
ATOM 834 C CA . GLU A 1 104 ? -16.299 4.942 -8.760 1.00 53.78 104 GLU A CA 1
ATOM 835 C C . GLU A 1 104 ? -17.117 4.228 -7.669 1.00 53.78 104 GLU A C 1
ATOM 837 O O . GLU A 1 104 ? -17.221 4.697 -6.533 1.00 53.78 104 GLU A O 1
ATOM 842 N N . LEU A 1 105 ? -17.602 3.018 -7.969 1.00 59.03 105 LEU A N 1
ATOM 843 C CA . LEU A 1 105 ? -18.411 2.216 -7.050 1.00 59.03 105 LEU A CA 1
ATOM 844 C C . LEU A 1 105 ? -17.637 1.575 -5.882 1.00 59.03 105 LEU A C 1
ATOM 846 O O . LEU A 1 105 ? -18.284 1.034 -4.986 1.00 59.03 105 LEU A O 1
ATOM 850 N N . ASN A 1 106 ? -16.299 1.635 -5.837 1.00 70.56 106 ASN A N 1
ATOM 851 C CA . ASN A 1 106 ? -15.508 1.114 -4.711 1.00 70.56 106 ASN A CA 1
ATOM 852 C C . ASN A 1 106 ? -15.387 2.160 -3.589 1.00 70.56 106 ASN A C 1
ATOM 854 O O . ASN A 1 106 ? -16.314 2.352 -2.813 1.00 70.56 106 ASN A O 1
ATOM 858 N N . ILE A 1 107 ? -14.258 2.875 -3.506 1.00 74.88 107 ILE A N 1
ATOM 859 C CA . ILE A 1 107 ? -14.017 3.881 -2.455 1.00 74.88 107 ILE A CA 1
ATOM 860 C C . ILE A 1 107 ? -14.986 5.062 -2.596 1.00 74.88 107 ILE A C 1
ATOM 862 O O . ILE A 1 107 ? -15.390 5.653 -1.595 1.00 74.88 107 ILE A O 1
ATOM 866 N N . GLY A 1 108 ? -15.397 5.399 -3.824 1.00 73.81 108 GLY A N 1
ATOM 867 C CA . GLY A 1 108 ? -16.332 6.495 -4.073 1.00 73.81 108 GLY A CA 1
ATOM 868 C C . GLY A 1 108 ? -17.709 6.270 -3.444 1.00 73.81 108 GLY A C 1
ATOM 869 O O . GLY A 1 108 ? -18.337 7.249 -3.050 1.00 73.81 108 GLY A O 1
ATOM 870 N N . SER A 1 109 ? -18.134 5.015 -3.257 1.00 80.94 109 SER A N 1
ATOM 871 C CA . SER A 1 109 ? -19.427 4.665 -2.651 1.00 80.94 109 SER A CA 1
ATOM 872 C C . SER A 1 109 ? -19.390 4.498 -1.126 1.00 80.94 109 SER A C 1
ATOM 874 O O . SER A 1 109 ? -20.435 4.302 -0.507 1.00 80.94 109 SER A O 1
ATOM 876 N N . CYS A 1 110 ? -18.211 4.607 -0.502 1.00 85.56 110 CYS A N 1
ATOM 877 C CA . CYS A 1 110 ? -18.022 4.517 0.948 1.00 85.56 110 CYS A CA 1
ATOM 878 C C . CYS A 1 110 ? -18.502 5.784 1.681 1.00 85.56 110 CYS A C 1
ATOM 880 O O . CYS A 1 110 ? -17.741 6.391 2.435 1.00 85.56 110 CYS A O 1
ATOM 882 N N . THR A 1 111 ? -19.744 6.208 1.450 1.00 90.44 111 THR A N 1
ATOM 883 C CA . THR A 1 111 ? -20.290 7.457 1.980 1.00 90.44 111 THR A CA 1
ATOM 884 C C . THR A 1 111 ? -21.404 7.264 3.004 1.00 90.44 111 THR A C 1
ATOM 886 O O . THR A 1 111 ? -22.143 6.279 2.996 1.00 90.44 111 THR A O 1
ATOM 889 N N . ASN A 1 112 ? -21.541 8.244 3.897 1.00 90.12 112 ASN A N 1
ATOM 890 C CA . ASN A 1 112 ? -22.699 8.396 4.768 1.00 90.12 112 ASN A CA 1
ATOM 891 C C . ASN A 1 112 ? -23.860 9.104 4.029 1.00 90.12 112 ASN A C 1
ATOM 893 O O . ASN A 1 112 ? -23.769 9.469 2.855 1.00 90.12 112 ASN A O 1
ATOM 897 N N . ALA A 1 113 ? -24.972 9.346 4.732 1.00 89.38 113 ALA A N 1
ATOM 898 C CA . ALA A 1 113 ? -26.167 9.978 4.159 1.00 89.38 113 ALA A CA 1
ATOM 899 C C . ALA A 1 113 ? -25.957 11.421 3.645 1.00 89.38 113 ALA A C 1
ATOM 901 O O . ALA A 1 113 ? -26.805 11.928 2.910 1.00 89.38 113 ALA A O 1
ATOM 902 N N . ASN A 1 114 ? -24.853 12.077 4.018 1.00 89.69 114 ASN A N 1
ATOM 903 C CA . ASN A 1 114 ? -24.490 13.423 3.573 1.00 89.69 114 ASN A CA 1
ATOM 904 C C . ASN A 1 114 ? -23.519 13.416 2.378 1.00 89.69 114 ASN A C 1
ATOM 906 O O . ASN A 1 114 ? -23.063 14.485 1.978 1.00 89.69 114 ASN A O 1
ATOM 910 N N . ASN A 1 115 ? -23.211 12.245 1.803 1.00 85.69 115 ASN A N 1
ATOM 911 C CA . ASN A 1 115 ? -22.161 12.046 0.793 1.00 85.69 115 ASN A CA 1
ATOM 912 C C . ASN A 1 115 ? -20.739 12.380 1.284 1.00 85.69 115 ASN A C 1
ATOM 914 O O . ASN A 1 115 ? -19.852 12.651 0.481 1.00 85.69 115 ASN A O 1
ATOM 918 N N . GLU A 1 116 ? -20.522 12.350 2.595 1.00 91.56 116 GLU A N 1
ATOM 919 C CA . GLU A 1 116 ? -19.199 12.411 3.223 1.00 91.56 116 GLU A CA 1
ATOM 920 C C . GLU A 1 116 ? -18.676 10.986 3.441 1.00 91.56 116 GLU A C 1
ATOM 922 O O . GLU A 1 116 ? -19.467 10.046 3.385 1.00 91.56 116 GLU A O 1
ATOM 927 N N . LEU A 1 117 ? -17.385 10.794 3.737 1.00 92.50 117 LEU A N 1
ATOM 928 C CA . LEU A 1 117 ? -16.855 9.449 4.011 1.00 92.50 117 LEU A CA 1
ATOM 929 C C . LEU A 1 117 ? -17.607 8.807 5.201 1.00 92.50 117 LEU A C 1
ATOM 931 O O . LEU A 1 117 ? -17.928 9.493 6.173 1.00 92.50 117 LEU A O 1
ATOM 935 N N . ASP A 1 118 ? -17.903 7.506 5.119 1.00 95.31 118 ASP A N 1
ATOM 936 C CA . ASP A 1 118 ? -18.653 6.768 6.147 1.00 95.31 118 ASP A CA 1
ATOM 937 C C . ASP A 1 118 ? -18.057 6.947 7.558 1.00 95.31 118 ASP A C 1
ATOM 939 O O . ASP A 1 118 ? -16.837 6.937 7.754 1.00 95.31 118 ASP A O 1
ATOM 943 N N . ASP A 1 119 ? -18.933 7.113 8.552 1.00 95.88 119 ASP A N 1
ATOM 944 C CA . ASP A 1 119 ? -18.536 7.485 9.912 1.00 95.88 119 ASP A CA 1
ATOM 945 C C . ASP A 1 119 ? -17.731 6.379 10.620 1.00 95.88 119 ASP A C 1
ATOM 947 O O . ASP A 1 119 ? -16.793 6.688 11.361 1.00 95.88 119 ASP A O 1
ATOM 951 N N . ASP A 1 120 ? -18.037 5.098 10.367 1.00 95.81 120 ASP A N 1
ATOM 952 C CA . ASP A 1 120 ? -17.282 3.972 10.933 1.00 95.81 120 ASP A CA 1
ATOM 953 C C . ASP A 1 120 ? -15.876 3.921 10.313 1.00 95.81 120 ASP A C 1
ATOM 955 O O . ASP A 1 120 ? -14.881 3.731 11.020 1.00 95.81 120 ASP A O 1
ATOM 959 N N . ILE A 1 121 ? -15.778 4.176 9.001 1.00 95.00 121 ILE A N 1
ATOM 960 C CA . ILE A 1 121 ? -14.503 4.252 8.270 1.00 95.00 121 ILE A CA 1
ATOM 961 C C . ILE A 1 121 ? -13.641 5.417 8.780 1.00 95.00 121 ILE A C 1
ATOM 963 O O . ILE A 1 121 ? -12.455 5.236 9.075 1.00 95.00 121 ILE A O 1
ATOM 967 N N . LYS A 1 122 ? -14.225 6.610 8.956 1.00 95.12 122 LYS A N 1
ATOM 968 C CA . LYS A 1 122 ? -13.532 7.754 9.576 1.00 95.12 122 LYS A CA 1
ATOM 969 C C . LYS A 1 122 ? -13.022 7.403 10.967 1.00 95.12 122 LYS A C 1
ATOM 971 O O . LYS A 1 122 ? -11.905 7.770 11.335 1.00 95.12 122 LYS A O 1
ATOM 976 N N . GLN A 1 123 ? -13.837 6.705 11.753 1.00 96.25 123 GLN A N 1
ATOM 977 C CA . GLN A 1 123 ? -13.518 6.377 13.132 1.00 96.25 123 GLN A CA 1
ATOM 978 C C . GLN A 1 123 ? -12.321 5.427 13.243 1.00 96.25 123 GLN A C 1
ATOM 980 O O . GLN A 1 123 ? -11.410 5.716 14.028 1.00 96.25 123 GLN A O 1
ATOM 985 N N . ILE A 1 124 ? -12.290 4.334 12.469 1.00 95.88 124 ILE A N 1
ATOM 986 C CA . ILE A 1 124 ? -11.135 3.425 12.466 1.00 95.88 124 ILE A CA 1
ATOM 987 C C . ILE A 1 124 ? -9.877 4.146 11.993 1.00 95.88 124 ILE A C 1
ATOM 989 O O . ILE A 1 124 ? -8.835 4.047 12.643 1.00 95.88 124 ILE A O 1
ATOM 993 N N . TRP A 1 125 ? -9.974 4.927 10.916 1.00 93.56 125 TRP A N 1
ATOM 994 C CA . TRP A 1 125 ? -8.823 5.625 10.359 1.00 93.56 125 TRP A CA 1
ATOM 995 C C . TRP A 1 125 ? -8.246 6.641 11.350 1.00 93.56 125 TRP A C 1
ATOM 997 O O . TRP A 1 125 ? -7.040 6.644 11.610 1.00 93.56 125 TRP A O 1
ATOM 1007 N N . ARG A 1 126 ? -9.113 7.430 11.994 1.00 95.06 126 ARG A N 1
ATOM 1008 C CA . ARG A 1 126 ? -8.729 8.365 13.056 1.00 95.06 126 ARG A CA 1
ATOM 1009 C C . ARG A 1 126 ? -8.004 7.676 14.201 1.00 95.06 126 ARG A C 1
ATOM 1011 O O . ARG A 1 126 ? -6.927 8.129 14.576 1.00 95.06 126 ARG A O 1
ATOM 1018 N N . ILE A 1 127 ? -8.567 6.591 14.735 1.00 95.19 127 ILE A N 1
ATOM 1019 C CA . ILE A 1 127 ? -7.963 5.866 15.861 1.00 95.19 127 ILE A CA 1
ATOM 1020 C C . ILE A 1 127 ? -6.568 5.367 15.500 1.00 95.19 127 ILE A C 1
ATOM 1022 O O . ILE A 1 127 ? -5.648 5.502 16.306 1.00 95.19 127 ILE A O 1
ATOM 1026 N N . CYS A 1 128 ? -6.395 4.831 14.291 1.00 95.00 128 CYS A N 1
ATOM 1027 C CA . CYS A 1 128 ? -5.093 4.357 13.845 1.00 95.00 128 CYS A CA 1
ATOM 1028 C C . CYS A 1 128 ? -4.069 5.498 13.829 1.00 95.00 128 CYS A C 1
ATOM 1030 O O . CYS A 1 128 ? -3.018 5.375 14.451 1.00 95.00 128 CYS A O 1
ATOM 1032 N N . LEU A 1 129 ? -4.399 6.627 13.191 1.00 93.94 129 LEU A N 1
ATOM 1033 C CA . LEU A 1 129 ? -3.493 7.775 13.071 1.00 93.94 129 LEU A CA 1
ATOM 1034 C C . LEU A 1 129 ? -3.172 8.434 14.420 1.00 93.94 129 LEU A C 1
ATOM 1036 O O . LEU A 1 129 ? -2.020 8.795 14.670 1.00 93.94 129 LEU A O 1
ATOM 1040 N N . GLU A 1 130 ? -4.159 8.555 15.308 1.00 94.06 130 GLU A N 1
ATOM 1041 C CA . GLU A 1 130 ? -3.972 9.097 16.658 1.00 94.06 130 GLU A CA 1
ATOM 1042 C C . GLU A 1 130 ? -3.029 8.226 17.497 1.00 94.06 130 GLU A C 1
ATOM 1044 O O . GLU A 1 130 ? -2.189 8.750 18.233 1.00 94.06 130 GLU A O 1
ATOM 1049 N N . GLN A 1 131 ? -3.135 6.899 17.377 1.00 94.31 131 GLN A N 1
ATOM 1050 C CA . GLN A 1 131 ? -2.292 5.961 18.120 1.00 94.31 131 GLN A CA 1
ATOM 1051 C C . GLN A 1 131 ? -0.868 5.874 17.561 1.00 94.31 131 GLN A C 1
ATOM 1053 O O . GLN A 1 131 ? 0.094 5.788 18.333 1.00 94.31 131 GLN A O 1
ATOM 1058 N N . THR A 1 132 ? -0.701 5.903 16.238 1.00 94.94 132 THR A N 1
ATOM 1059 C CA . THR A 1 132 ? 0.617 5.735 15.609 1.00 94.94 132 THR A CA 1
ATOM 1060 C C . THR A 1 132 ? 1.390 7.041 15.469 1.00 94.94 132 THR A C 1
ATOM 1062 O O . THR A 1 132 ? 2.618 7.036 15.595 1.00 94.94 132 THR A O 1
ATOM 1065 N N . HIS A 1 133 ? 0.709 8.176 15.304 1.00 94.25 133 HIS A N 1
ATOM 1066 C CA . HIS A 1 133 ? 1.337 9.492 15.152 1.00 94.25 133 HIS A CA 1
ATOM 1067 C C . HIS A 1 133 ? 0.723 10.541 16.100 1.00 94.25 133 HIS A C 1
ATOM 1069 O O . HIS A 1 133 ? 0.254 11.598 15.654 1.00 94.25 133 HIS A O 1
ATOM 1075 N N . PRO A 1 134 ? 0.764 10.320 17.430 1.00 93.75 134 PRO A N 1
ATOM 1076 C CA . PRO A 1 134 ? 0.125 11.211 18.400 1.00 93.75 134 PRO A CA 1
ATOM 1077 C C . PRO A 1 134 ? 0.700 12.632 18.365 1.00 93.75 134 PRO A C 1
ATOM 1079 O O . PRO A 1 134 ? -0.039 13.606 18.485 1.00 93.75 134 PRO A O 1
ATOM 1082 N N . GLU A 1 135 ? 2.010 12.784 18.152 1.00 92.44 135 GLU A N 1
ATOM 1083 C CA . GLU A 1 135 ? 2.648 14.106 18.092 1.00 92.44 135 GLU A CA 1
ATOM 1084 C C . GLU A 1 135 ? 2.225 14.917 16.863 1.00 92.44 135 GLU A C 1
ATOM 1086 O O . GLU A 1 135 ? 2.097 16.142 16.945 1.00 92.44 135 GLU A O 1
ATOM 1091 N N . TYR A 1 136 ? 1.973 14.252 15.731 1.00 92.88 136 TYR A N 1
ATOM 1092 C CA . TYR A 1 136 ? 1.494 14.937 14.535 1.00 92.88 136 TYR A CA 1
ATOM 1093 C C . TYR A 1 136 ? 0.018 15.319 14.679 1.00 92.88 136 TYR A C 1
ATOM 1095 O O . TYR A 1 136 ? -0.339 16.477 14.453 1.00 92.88 136 TYR A O 1
ATOM 1103 N N . THR A 1 137 ? -0.800 14.395 15.195 1.00 91.00 137 THR A N 1
ATOM 1104 C CA . THR A 1 137 ? -2.242 14.606 15.392 1.00 91.00 137 THR A CA 1
ATOM 1105 C C . THR A 1 137 ? -2.563 15.780 16.320 1.00 91.00 137 THR A C 1
ATOM 1107 O O . THR A 1 137 ? -3.532 16.498 16.090 1.00 91.00 137 THR A O 1
ATOM 1110 N N . LYS A 1 138 ? -1.724 16.047 17.336 1.00 89.56 138 LYS A N 1
ATOM 1111 C CA . LYS A 1 138 ? -1.880 17.218 18.227 1.00 89.56 138 LYS A CA 1
ATOM 1112 C C . LYS A 1 138 ? -1.915 18.552 17.479 1.00 89.56 138 LYS A C 1
ATOM 1114 O O . LYS A 1 138 ? -2.511 19.506 17.970 1.00 89.56 138 LYS A O 1
ATOM 1119 N N . ASN A 1 139 ? -1.224 18.631 16.344 1.00 89.75 139 ASN A N 1
ATOM 1120 C CA . ASN A 1 139 ? -1.020 19.872 15.602 1.00 89.75 139 ASN A CA 1
ATOM 1121 C C . ASN A 1 139 ? -1.835 19.924 14.307 1.00 89.75 139 ASN A C 1
ATOM 1123 O O . ASN A 1 139 ? -2.161 21.013 13.839 1.00 89.75 139 ASN A O 1
ATOM 1127 N N . VAL A 1 140 ? -2.134 18.766 13.714 1.00 91.00 140 VAL A N 1
ATOM 1128 C CA . VAL A 1 140 ? -2.821 18.647 12.427 1.00 91.00 140 VAL A CA 1
ATOM 1129 C C . VAL A 1 140 ? -3.813 17.496 12.527 1.00 91.00 140 VAL A C 1
ATOM 1131 O O . VAL A 1 140 ? -3.400 16.345 12.561 1.00 91.00 140 VAL A O 1
ATOM 1134 N N . ALA A 1 141 ? -5.112 17.785 12.564 1.00 90.38 141 ALA A N 1
ATOM 1135 C CA . ALA A 1 141 ? -6.128 16.741 12.456 1.00 90.38 141 ALA A CA 1
ATOM 1136 C C . ALA A 1 141 ? -6.228 16.264 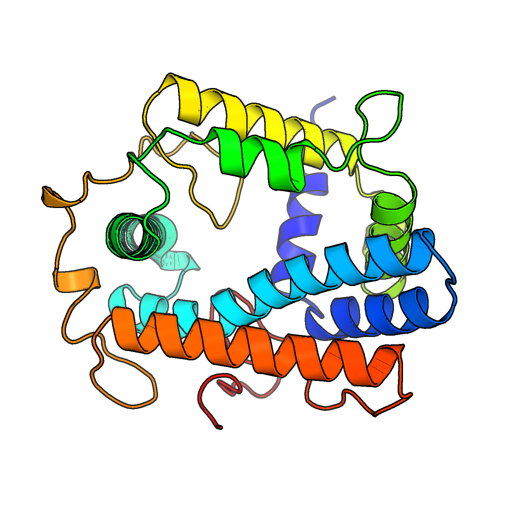10.992 1.00 90.38 141 ALA A C 1
ATOM 1138 O O . ALA A 1 141 ? -6.173 17.107 10.091 1.00 90.38 141 ALA A O 1
ATOM 1139 N N . PRO A 1 142 ? -6.351 14.951 10.729 1.00 90.19 142 PRO A N 1
ATOM 1140 C CA . PRO A 1 142 ? -6.587 14.448 9.379 1.00 90.19 142 PRO A CA 1
ATOM 1141 C C . PRO A 1 142 ? -7.963 14.886 8.865 1.00 90.19 142 PRO A C 1
ATOM 1143 O O . PRO A 1 142 ? -8.965 14.764 9.570 1.00 90.19 142 PRO A O 1
ATOM 1146 N N . ASP A 1 143 ? -8.003 15.386 7.631 1.00 91.50 143 ASP A N 1
ATOM 1147 C CA . ASP A 1 143 ? -9.239 15.755 6.936 1.00 91.50 143 ASP A CA 1
ATOM 1148 C C . ASP A 1 143 ? -9.650 14.646 5.953 1.00 91.50 143 ASP A C 1
ATOM 1150 O O . ASP A 1 143 ? -9.244 14.618 4.786 1.00 91.50 143 ASP A O 1
ATOM 1154 N N . PHE A 1 144 ? -10.424 13.684 6.458 1.00 91.44 144 PHE A N 1
ATOM 1155 C CA . PHE A 1 144 ? -10.844 12.507 5.692 1.00 91.44 144 PHE A CA 1
ATOM 1156 C C . PHE A 1 144 ? -11.818 12.843 4.563 1.00 91.44 144 PHE A C 1
ATOM 1158 O O . PHE A 1 144 ? -11.769 12.210 3.510 1.00 91.44 144 PHE A O 1
ATOM 1165 N N . ASP A 1 145 ? -12.677 13.843 4.759 1.00 91.00 145 ASP A N 1
ATOM 1166 C CA . ASP A 1 145 ? -13.660 14.252 3.755 1.00 91.00 145 ASP A CA 1
ATOM 1167 C C . ASP A 1 145 ? -12.993 15.001 2.607 1.00 91.00 145 ASP A C 1
ATOM 1169 O O . ASP A 1 145 ? -13.315 14.751 1.444 1.00 91.00 145 ASP A O 1
ATOM 1173 N N . ALA A 1 146 ? -12.007 15.857 2.899 1.00 87.50 146 ALA A N 1
ATOM 1174 C CA . ALA A 1 146 ? -11.198 16.478 1.857 1.00 87.50 146 ALA A CA 1
ATOM 1175 C C . ALA A 1 146 ? -10.375 15.441 1.080 1.00 87.50 146 ALA A C 1
ATOM 1177 O O . ALA A 1 146 ? -10.241 15.562 -0.141 1.00 87.50 146 ALA A O 1
ATOM 1178 N N . TRP A 1 147 ? -9.844 14.415 1.757 1.00 87.69 147 TRP A N 1
ATOM 1179 C CA . TRP A 1 147 ? -9.165 13.306 1.085 1.00 87.69 147 TRP A CA 1
ATOM 1180 C C . TRP A 1 147 ? -10.122 12.533 0.170 1.00 87.69 147 TRP A C 1
ATOM 1182 O O . TRP A 1 147 ? -9.812 12.345 -1.006 1.00 87.69 147 TRP A O 1
ATOM 1192 N N . HIS A 1 148 ? -11.295 12.142 0.674 1.00 86.75 148 HIS A N 1
ATOM 1193 C CA . HIS A 1 148 ? -12.279 11.355 -0.072 1.00 86.75 148 HIS A CA 1
ATOM 1194 C C . HIS A 1 148 ? -12.867 12.135 -1.251 1.00 86.75 148 HIS A C 1
ATOM 1196 O O . HIS A 1 148 ? -12.879 11.634 -2.373 1.00 86.75 148 HIS A O 1
ATOM 1202 N N . SER A 1 149 ? -13.219 13.405 -1.042 1.00 83.75 149 SER A N 1
ATOM 1203 C CA . SER A 1 149 ? -13.663 14.309 -2.110 1.00 83.75 149 SER A CA 1
ATOM 1204 C C . SER A 1 149 ? -12.570 14.524 -3.159 1.00 83.75 149 SER A C 1
ATOM 1206 O O . SER A 1 149 ? -12.847 14.587 -4.353 1.00 83.75 149 SER A O 1
ATOM 1208 N N . GLY A 1 150 ? -11.306 14.629 -2.730 1.00 79.62 150 GLY A N 1
ATOM 1209 C CA . GLY A 1 150 ? -10.159 14.725 -3.631 1.00 79.62 150 GLY A CA 1
ATOM 1210 C C . GLY A 1 150 ? -9.952 13.452 -4.452 1.00 79.62 150 GLY A C 1
ATOM 1211 O O . GLY A 1 150 ? -9.664 13.544 -5.645 1.00 79.62 150 GLY A O 1
ATOM 1212 N N . PHE A 1 151 ? -10.137 12.283 -3.834 1.00 78.94 151 PHE A N 1
ATOM 1213 C CA . PHE A 1 151 ? -10.123 10.989 -4.507 1.00 78.94 151 PHE A CA 1
ATOM 1214 C C . PHE A 1 151 ? -11.251 10.888 -5.541 1.00 78.94 151 PHE A C 1
ATOM 1216 O O . PHE A 1 151 ? -10.964 10.608 -6.697 1.00 78.94 151 PHE A O 1
ATOM 1223 N N . GLN A 1 152 ? -12.499 11.194 -5.173 1.00 75.44 152 GLN A N 1
ATOM 1224 C CA . GLN A 1 152 ? -13.638 11.193 -6.102 1.00 75.44 152 GLN A CA 1
ATOM 1225 C C . GLN A 1 152 ? -13.451 12.190 -7.251 1.00 75.44 152 GLN A C 1
ATOM 1227 O O . GLN A 1 152 ? -13.678 11.852 -8.408 1.00 75.44 152 GLN A O 1
ATOM 1232 N N . PHE A 1 153 ? -12.990 13.413 -6.955 1.00 75.12 153 PHE A N 1
ATOM 1233 C CA . PHE A 1 153 ? -12.708 14.410 -7.987 1.00 75.12 153 PHE A CA 1
ATOM 1234 C C . PHE A 1 153 ? -11.690 13.883 -8.985 1.00 75.12 153 PHE A C 1
ATOM 1236 O O . PHE A 1 153 ? -11.873 14.053 -10.186 1.00 75.12 153 PHE A O 1
ATOM 1243 N N . VAL A 1 154 ? -10.625 13.257 -8.483 1.00 66.69 154 VAL A N 1
ATOM 1244 C CA . VAL A 1 154 ? -9.669 12.560 -9.325 1.00 66.69 154 VAL A CA 1
ATOM 1245 C C . VAL A 1 154 ? -10.433 11.536 -10.134 1.00 66.69 154 VAL A C 1
ATOM 1247 O O . VAL A 1 154 ? -10.559 11.826 -11.316 1.00 66.69 154 VAL A O 1
ATOM 1250 N N . VAL A 1 155 ? -11.042 10.508 -9.517 1.00 66.56 155 VAL A N 1
ATOM 1251 C CA . VAL A 1 155 ? -11.775 9.398 -10.166 1.00 66.56 155 VAL A CA 1
ATOM 1252 C C . VAL A 1 155 ? -12.648 9.832 -11.350 1.00 66.56 155 VAL A C 1
ATOM 1254 O O . VAL A 1 155 ? -12.475 9.354 -12.473 1.00 66.56 155 VAL A O 1
ATOM 1257 N N . ASN A 1 156 ? -13.488 10.836 -11.133 1.00 62.81 156 ASN A N 1
ATOM 1258 C CA . ASN A 1 156 ? -14.433 11.307 -12.141 1.00 62.81 156 ASN A CA 1
ATOM 1259 C C . ASN A 1 156 ? -13.736 11.959 -13.356 1.00 62.81 156 ASN A C 1
ATOM 1261 O O . ASN A 1 156 ? -14.215 11.874 -14.481 1.00 62.81 156 ASN A O 1
ATOM 1265 N N . ASN A 1 157 ? -12.571 12.593 -13.174 1.00 56.66 157 ASN A N 1
ATOM 1266 C CA . ASN A 1 157 ? -11.863 13.292 -14.258 1.00 56.66 157 ASN A CA 1
ATOM 1267 C C . ASN A 1 157 ? -11.012 12.368 -15.165 1.00 56.66 157 ASN A C 1
ATOM 1269 O O . ASN A 1 157 ? -10.615 12.782 -16.259 1.00 56.66 157 ASN A O 1
ATOM 1273 N N . ALA A 1 158 ? -10.707 11.129 -14.764 1.00 53.47 158 ALA A N 1
ATOM 1274 C CA . ALA A 1 158 ? -10.086 10.140 -15.669 1.00 53.47 158 ALA A CA 1
ATOM 1275 C C . ALA A 1 158 ? -11.105 9.492 -16.575 1.00 53.47 158 ALA A C 1
ATOM 1277 O O . ALA A 1 158 ? -10.791 9.245 -17.738 1.00 53.47 158 ALA A O 1
ATOM 1278 N N . GLU A 1 159 ? -12.273 9.165 -16.017 1.00 47.38 159 GLU A N 1
ATOM 1279 C CA . GLU A 1 159 ? -13.364 8.529 -16.746 1.00 47.38 159 GLU A CA 1
ATOM 1280 C C . GLU A 1 159 ? -13.746 9.389 -17.946 1.00 47.38 159 GLU A C 1
ATOM 1282 O O . GLU A 1 159 ? -13.831 8.896 -19.068 1.00 47.38 159 GLU A O 1
ATOM 1287 N N . GLU A 1 160 ? -13.821 10.707 -17.751 1.00 37.53 160 GLU A N 1
ATOM 1288 C CA . GLU A 1 160 ? -14.101 11.657 -18.829 1.00 37.53 160 GLU A CA 1
ATOM 1289 C C . GLU A 1 160 ? -12.953 11.822 -19.848 1.00 37.53 160 GLU A C 1
ATOM 1291 O O . GLU A 1 160 ? -13.168 12.382 -20.924 1.00 37.53 160 GLU A O 1
ATOM 1296 N N . SER A 1 161 ? -11.730 11.362 -19.549 1.00 41.12 161 SER A N 1
ATOM 1297 C CA . SER A 1 161 ? -10.540 11.632 -20.374 1.00 41.12 161 SER A CA 1
ATOM 1298 C C . SER A 1 161 ? -9.814 10.404 -20.940 1.00 41.12 161 SER A C 1
ATOM 1300 O O . SER A 1 161 ? -8.801 10.589 -21.618 1.00 41.12 161 SER A O 1
ATOM 1302 N N . HIS A 1 162 ? -10.301 9.175 -20.710 1.00 43.06 162 HIS A N 1
ATOM 1303 C CA . HIS A 1 162 ? -9.593 7.913 -21.018 1.00 43.06 162 HIS A CA 1
ATOM 1304 C C . HIS A 1 162 ? -8.180 7.818 -20.400 1.00 43.06 162 HIS A C 1
ATOM 1306 O O . HIS A 1 162 ? -7.335 7.045 -20.851 1.00 43.06 162 HIS A O 1
ATOM 1312 N N . ARG A 1 163 ? -7.882 8.613 -19.366 1.00 43.81 163 ARG A N 1
ATOM 1313 C CA . ARG A 1 163 ? -6.577 8.633 -18.690 1.00 43.81 163 ARG A CA 1
ATOM 1314 C C . ARG A 1 163 ? -6.709 7.885 -17.377 1.00 43.81 163 ARG A C 1
ATOM 1316 O O . ARG A 1 163 ? -7.174 8.501 -16.439 1.00 43.81 163 ARG A O 1
ATOM 1323 N N . LEU A 1 164 ? -6.312 6.615 -17.262 1.00 44.06 164 LEU A N 1
ATOM 1324 C CA . LEU A 1 164 ? -6.353 5.950 -15.945 1.00 44.06 164 LEU A CA 1
ATOM 1325 C C . LEU A 1 164 ? -5.610 6.774 -14.879 1.00 44.06 164 LEU A C 1
ATOM 1327 O O . LEU A 1 164 ? -4.692 7.551 -15.170 1.00 44.06 164 LEU A O 1
ATOM 1331 N N . PHE A 1 165 ? -6.027 6.606 -13.629 1.00 47.94 165 PHE A N 1
ATOM 1332 C CA . PHE A 1 165 ? -5.310 7.164 -12.491 1.00 47.94 165 PHE A CA 1
ATOM 1333 C C . PHE A 1 165 ? -4.084 6.354 -12.175 1.00 47.94 165 PHE A C 1
ATOM 1335 O O . PHE A 1 165 ? -4.217 5.136 -12.108 1.00 47.94 165 PHE A O 1
ATOM 1342 N N . PRO A 1 166 ? -2.960 7.019 -11.853 1.00 46.69 166 PRO A N 1
ATOM 1343 C CA . PRO A 1 166 ? -1.911 6.416 -11.051 1.00 46.69 166 PRO A CA 1
ATOM 1344 C C . PRO A 1 166 ? -2.554 5.831 -9.791 1.00 46.69 166 PRO A C 1
ATOM 1346 O O . PRO A 1 166 ? -3.016 6.583 -8.930 1.00 46.69 166 PRO A O 1
ATOM 1349 N N . TRP A 1 167 ? -2.633 4.501 -9.714 1.00 40.16 167 TRP A N 1
ATOM 1350 C CA . TRP A 1 167 ? -3.221 3.782 -8.580 1.00 40.16 167 TRP A CA 1
ATOM 1351 C C . TRP A 1 167 ? -2.455 4.044 -7.275 1.00 40.16 167 TRP A C 1
ATOM 1353 O O . TRP A 1 167 ? -3.024 3.924 -6.192 1.00 40.16 167 TRP A O 1
ATOM 1363 N N . ALA A 1 168 ? -1.207 4.514 -7.371 1.00 37.72 168 ALA A N 1
ATOM 1364 C CA . ALA A 1 168 ? -0.380 4.889 -6.240 1.00 37.72 168 ALA A CA 1
ATOM 1365 C C . ALA A 1 168 ? 0.171 6.326 -6.361 1.00 37.72 168 ALA A C 1
ATOM 1367 O O . ALA A 1 168 ? 0.744 6.745 -7.367 1.00 37.72 168 ALA A O 1
ATOM 1368 N N . ARG A 1 169 ? 0.032 7.050 -5.242 1.00 41.53 169 ARG A N 1
ATOM 1369 C CA . ARG A 1 169 ? 0.681 8.314 -4.851 1.00 41.53 169 ARG A CA 1
ATOM 1370 C C . ARG A 1 169 ? 0.241 9.631 -5.521 1.00 41.53 169 ARG A C 1
ATOM 1372 O O . ARG A 1 169 ? 0.558 9.946 -6.663 1.00 41.53 169 ARG A O 1
ATOM 1379 N N . HIS A 1 170 ? -0.314 10.500 -4.666 1.00 40.62 170 HIS A N 1
ATOM 1380 C CA . HIS A 1 170 ? -0.622 11.918 -4.885 1.00 40.62 170 HIS A CA 1
ATOM 1381 C C . HIS A 1 170 ? -1.516 12.202 -6.095 1.00 40.62 170 HIS A C 1
ATOM 1383 O O . HIS A 1 170 ? -1.034 12.383 -7.209 1.00 40.62 170 HIS A O 1
ATOM 1389 N N . VAL A 1 171 ? -2.811 12.382 -5.806 1.00 42.78 171 VAL A N 1
ATOM 1390 C CA . VAL A 1 171 ? -3.767 13.226 -6.540 1.00 42.78 171 VAL A CA 1
ATOM 1391 C C . VAL A 1 171 ? -3.048 14.478 -7.064 1.00 42.78 171 VAL A C 1
ATOM 1393 O O . VAL A 1 171 ? -2.857 15.474 -6.363 1.00 42.78 171 VAL A O 1
ATOM 1396 N N . GLY A 1 172 ? -2.556 14.364 -8.289 1.00 36.12 172 GLY A N 1
ATOM 1397 C CA . GLY A 1 172 ? -1.499 15.199 -8.832 1.00 36.12 172 GLY A CA 1
ATOM 1398 C C . GLY A 1 172 ? -1.403 14.942 -10.323 1.00 36.12 172 GLY A C 1
ATOM 1399 O O . GLY A 1 172 ? -0.454 14.334 -10.808 1.00 36.12 172 GLY A O 1
ATOM 1400 N N . VAL A 1 173 ? -2.399 15.454 -11.043 1.00 39.84 173 VAL A N 1
ATOM 1401 C CA . VAL A 1 173 ? -2.489 15.525 -12.513 1.00 39.84 173 VAL A CA 1
ATOM 1402 C C . VAL A 1 173 ? -1.361 16.404 -13.125 1.00 39.84 173 VAL A C 1
ATOM 1404 O O . VAL A 1 173 ? -1.318 16.648 -14.326 1.00 39.84 173 VAL A O 1
ATOM 1407 N N . ASP A 1 174 ? -0.366 16.828 -12.339 1.00 43.47 174 ASP A N 1
ATOM 1408 C CA . ASP A 1 174 ? 0.601 17.879 -12.687 1.00 43.47 174 ASP A CA 1
ATOM 1409 C C . ASP A 1 174 ? 1.900 17.396 -13.367 1.00 43.47 174 ASP A C 1
ATOM 1411 O O . ASP A 1 174 ? 2.857 18.161 -13.494 1.00 43.47 174 ASP A O 1
ATOM 1415 N N . HIS A 1 175 ? 1.962 16.155 -13.862 1.00 49.34 175 HIS A N 1
ATOM 1416 C CA . HIS A 1 175 ? 3.114 15.686 -14.657 1.00 49.34 175 HIS A CA 1
ATOM 1417 C C . HIS A 1 175 ? 2.817 15.416 -16.135 1.00 49.34 175 HIS A C 1
ATOM 1419 O O . HIS A 1 175 ? 3.737 15.059 -16.872 1.00 49.34 175 HIS A O 1
ATOM 1425 N N . GLY A 1 176 ? 1.571 15.604 -16.587 1.00 53.25 176 GLY A N 1
ATOM 1426 C CA . GLY A 1 176 ? 1.201 15.401 -17.994 1.00 53.25 176 GLY A CA 1
ATOM 1427 C C . GLY A 1 176 ? 1.435 13.972 -18.502 1.00 53.25 176 GLY A C 1
ATOM 1428 O O . GLY A 1 176 ? 1.644 13.785 -19.697 1.00 53.25 176 GLY A O 1
ATOM 1429 N N . LEU A 1 177 ? 1.451 12.982 -17.603 1.00 62.22 177 LEU A N 1
ATOM 1430 C CA . LEU A 1 177 ? 1.569 11.567 -17.946 1.00 62.22 177 LEU A CA 1
ATOM 1431 C C . LEU A 1 177 ? 0.178 11.003 -18.262 1.00 62.22 177 LEU A C 1
ATOM 1433 O O . LEU A 1 177 ? -0.786 11.291 -17.554 1.00 62.22 177 LEU A O 1
ATOM 1437 N N . THR A 1 178 ? 0.089 10.203 -19.319 1.00 67.00 178 THR A N 1
ATOM 1438 C CA . THR A 1 178 ? -1.109 9.451 -19.712 1.00 67.00 178 THR A CA 1
ATOM 1439 C C . THR A 1 178 ? -0.775 7.972 -19.727 1.00 67.00 178 THR A C 1
ATOM 1441 O O . THR A 1 178 ? 0.346 7.606 -20.084 1.00 67.00 178 THR A O 1
ATOM 1444 N N . TYR A 1 179 ? -1.723 7.131 -19.318 1.00 72.44 179 TYR A N 1
ATOM 1445 C CA . TYR A 1 179 ? -1.545 5.685 -19.410 1.00 72.44 179 TYR A CA 1
ATOM 1446 C C . TYR A 1 179 ? -1.338 5.269 -20.866 1.00 72.44 179 TYR A C 1
ATOM 1448 O O . TYR A 1 179 ? -2.030 5.812 -21.732 1.00 72.44 179 TYR A O 1
ATOM 1456 N N . PRO A 1 180 ? -0.398 4.349 -21.143 1.00 78.31 180 PRO A N 1
ATOM 1457 C CA . PRO A 1 180 ? -0.296 3.765 -22.468 1.00 78.31 180 PRO A CA 1
ATOM 1458 C C . PRO A 1 180 ? -1.539 2.915 -22.743 1.00 78.31 180 PRO A C 1
ATOM 1460 O O . PRO A 1 180 ? -2.084 2.276 -21.836 1.00 78.31 180 PRO A O 1
ATOM 1463 N N . MET A 1 181 ? -1.972 2.876 -24.001 1.00 80.56 181 MET A N 1
ATOM 1464 C CA . MET A 1 181 ? -2.872 1.816 -24.454 1.00 80.56 181 MET A CA 1
ATOM 1465 C C . MET A 1 181 ? -2.169 0.461 -24.332 1.00 80.56 181 MET A C 1
ATOM 1467 O O . MET A 1 181 ? -0.940 0.390 -24.287 1.00 80.56 181 MET A O 1
ATOM 1471 N N . PHE A 1 182 ? -2.927 -0.636 -24.310 1.00 83.06 182 PHE A N 1
ATOM 1472 C CA . PHE A 1 182 ? -2.335 -1.969 -24.163 1.00 83.06 182 PHE A CA 1
ATOM 1473 C C . PHE A 1 182 ? -1.299 -2.272 -25.259 1.00 83.06 182 PHE A C 1
ATOM 1475 O O . PHE A 1 182 ? -0.248 -2.845 -24.986 1.00 83.06 182 PHE A O 1
ATOM 1482 N N . GLU A 1 183 ? -1.559 -1.833 -26.490 1.00 86.06 183 GLU A N 1
ATOM 1483 C CA . GLU A 1 183 ? -0.655 -1.992 -27.632 1.00 86.06 183 GLU A CA 1
ATOM 1484 C C . GLU A 1 183 ? 0.591 -1.092 -27.552 1.00 86.06 183 GLU A C 1
ATOM 1486 O O . GLU A 1 183 ? 1.560 -1.320 -28.275 1.00 86.06 183 GLU A O 1
ATOM 1491 N N . GLU A 1 184 ? 0.566 -0.072 -26.691 1.00 88.94 184 GLU A N 1
ATOM 1492 C CA . GLU A 1 184 ? 1.653 0.885 -26.456 1.00 88.94 184 GLU A CA 1
ATOM 1493 C C . GLU A 1 184 ? 2.494 0.533 -25.221 1.00 88.94 184 GLU A C 1
ATOM 1495 O O . GLU A 1 184 ? 3.470 1.228 -24.935 1.00 88.94 184 GLU A O 1
ATOM 1500 N N . VAL A 1 185 ? 2.129 -0.528 -24.491 1.00 91.81 185 VAL A N 1
ATOM 1501 C CA . VAL A 1 185 ? 2.883 -0.999 -23.327 1.00 91.81 185 VAL A CA 1
ATOM 1502 C C . VAL A 1 185 ? 4.313 -1.340 -23.737 1.00 91.81 185 VAL A C 1
ATOM 1504 O O . VAL A 1 185 ? 4.558 -2.188 -24.599 1.00 91.81 185 VAL A O 1
ATOM 1507 N N . ASP A 1 186 ? 5.270 -0.721 -23.056 1.00 95.81 186 ASP A N 1
ATOM 1508 C CA . ASP A 1 186 ? 6.681 -1.041 -23.194 1.00 95.81 186 ASP A CA 1
ATOM 1509 C C . ASP A 1 186 ? 6.992 -2.368 -22.483 1.00 95.81 186 ASP A C 1
ATOM 1511 O O . ASP A 1 186 ? 6.985 -2.480 -21.251 1.00 95.81 186 ASP A O 1
ATOM 1515 N N . LEU A 1 187 ? 7.274 -3.397 -23.287 1.00 97.00 187 LEU A N 1
ATOM 1516 C CA . LEU A 1 187 ? 7.551 -4.755 -22.820 1.00 97.00 187 LEU A CA 1
ATOM 1517 C C . LEU A 1 187 ? 8.836 -4.867 -21.991 1.00 97.00 187 LEU A C 1
ATOM 1519 O O . LEU A 1 187 ? 9.004 -5.869 -21.286 1.00 97.00 187 LEU A O 1
ATOM 1523 N N . ASP A 1 188 ? 9.704 -3.853 -21.997 1.00 97.25 188 ASP A N 1
ATOM 1524 C CA . ASP A 1 188 ? 10.852 -3.788 -21.093 1.00 97.25 188 ASP A CA 1
ATOM 1525 C C . ASP A 1 188 ? 10.418 -3.620 -19.623 1.00 97.25 188 ASP A C 1
ATOM 1527 O O . ASP A 1 188 ? 11.197 -3.947 -18.721 1.00 97.25 188 ASP A O 1
ATOM 1531 N N . PHE A 1 189 ? 9.196 -3.137 -19.355 1.00 97.44 189 PHE A N 1
ATOM 1532 C CA . PHE A 1 189 ? 8.594 -3.089 -18.012 1.00 97.44 189 PHE A CA 1
ATOM 1533 C C . PHE A 1 189 ? 7.804 -4.350 -17.644 1.00 97.44 189 PHE A C 1
ATOM 1535 O O . PHE A 1 189 ? 7.305 -4.447 -16.522 1.00 97.44 189 PHE A O 1
ATOM 1542 N N . ILE A 1 190 ? 7.703 -5.319 -18.560 1.00 98.12 190 ILE A N 1
ATOM 1543 C CA . ILE A 1 190 ? 6.853 -6.508 -18.413 1.00 98.12 190 ILE A CA 1
ATOM 1544 C C . ILE A 1 190 ? 7.671 -7.800 -18.412 1.00 98.12 190 ILE A C 1
ATOM 1546 O O . ILE A 1 190 ? 7.382 -8.735 -17.664 1.00 98.12 190 ILE A O 1
ATOM 1550 N N . THR A 1 191 ? 8.691 -7.880 -19.262 1.00 97.69 191 THR A N 1
ATOM 1551 C CA . THR A 1 191 ? 9.443 -9.111 -19.511 1.00 97.69 191 THR A CA 1
ATOM 1552 C C . THR A 1 191 ? 10.824 -9.067 -18.866 1.00 97.69 191 THR A C 1
ATOM 1554 O O . THR A 1 191 ? 11.465 -8.021 -18.824 1.00 97.69 191 THR A O 1
ATOM 1557 N N . GLN A 1 192 ? 11.303 -10.224 -18.389 1.00 97.44 192 GLN A N 1
ATOM 1558 C CA . GLN A 1 192 ? 12.662 -10.387 -17.847 1.00 97.44 192 GLN A CA 1
ATOM 1559 C C . GLN A 1 192 ? 13.019 -9.361 -16.753 1.00 97.44 192 GLN A C 1
ATOM 1561 O O . GLN A 1 192 ? 14.164 -8.912 -16.673 1.00 97.44 192 GLN A O 1
ATOM 1566 N N . LEU A 1 193 ? 12.043 -9.000 -15.916 1.00 98.25 193 LEU A N 1
ATOM 1567 C CA . LEU A 1 193 ? 12.225 -8.066 -14.811 1.00 98.25 193 LEU A CA 1
ATOM 1568 C C . LEU A 1 193 ? 13.182 -8.665 -13.788 1.00 98.25 193 LEU A C 1
ATOM 1570 O O . LEU A 1 193 ? 12.996 -9.808 -13.373 1.00 98.25 193 LEU A O 1
ATOM 1574 N N . GLU A 1 194 ? 14.190 -7.899 -13.377 1.00 98.19 194 GLU A N 1
ATOM 1575 C CA . GLU A 1 194 ? 15.022 -8.277 -12.237 1.00 98.19 194 GLU A CA 1
ATOM 1576 C C . GLU A 1 194 ? 14.160 -8.241 -10.971 1.00 98.19 194 GLU A C 1
ATOM 1578 O O . GLU A 1 194 ? 13.516 -7.233 -10.677 1.00 98.19 194 GLU A O 1
ATOM 1583 N N . THR A 1 195 ? 14.142 -9.340 -10.222 1.00 97.81 195 THR A N 1
ATOM 1584 C CA . THR A 1 195 ? 13.423 -9.446 -8.949 1.00 97.81 195 THR A CA 1
ATOM 1585 C C . THR A 1 195 ? 14.343 -10.006 -7.864 1.00 97.81 195 THR A C 1
ATOM 1587 O O . THR A 1 195 ? 15.399 -10.571 -8.179 1.00 97.81 195 THR A O 1
ATOM 1590 N N . PRO A 1 196 ? 13.942 -9.936 -6.583 1.00 96.75 196 PRO A N 1
ATOM 1591 C CA . PRO A 1 196 ? 14.668 -10.589 -5.493 1.00 96.75 196 PRO A CA 1
ATOM 1592 C C . PRO A 1 196 ? 14.901 -12.099 -5.688 1.00 96.75 196 PRO A C 1
ATOM 1594 O O . PRO A 1 196 ? 15.847 -12.641 -5.121 1.00 96.75 196 PRO A O 1
ATOM 1597 N N . GLN A 1 197 ? 14.082 -12.777 -6.503 1.00 95.69 197 GLN A N 1
ATOM 1598 C CA . GLN A 1 197 ? 14.171 -14.218 -6.776 1.00 95.69 197 GLN A CA 1
ATOM 1599 C C . GLN A 1 197 ? 14.684 -14.540 -8.196 1.00 95.69 197 GLN A C 1
ATOM 1601 O O . GLN A 1 197 ? 14.581 -15.674 -8.666 1.00 95.69 197 GLN A O 1
ATOM 1606 N N . GLY A 1 198 ? 15.291 -13.563 -8.877 1.00 96.50 198 GLY A N 1
ATOM 1607 C CA . GLY A 1 198 ? 15.793 -13.696 -10.246 1.00 96.50 198 GLY A CA 1
ATOM 1608 C C . GLY A 1 198 ? 14.844 -13.100 -11.283 1.00 96.50 198 GLY A C 1
ATOM 1609 O O . GLY A 1 198 ? 13.954 -12.320 -10.957 1.00 96.50 198 GLY A O 1
ATOM 1610 N N . LYS A 1 199 ? 15.049 -13.418 -12.563 1.00 98.19 199 LYS A N 1
ATOM 1611 C CA . LYS A 1 199 ? 14.260 -12.810 -13.642 1.00 98.19 199 LYS A CA 1
ATOM 1612 C C . LYS A 1 199 ? 12.855 -13.391 -13.717 1.00 98.19 199 LYS A C 1
ATOM 1614 O O . LYS A 1 199 ? 12.714 -14.604 -13.851 1.00 98.19 199 LYS A O 1
ATOM 1619 N N . MET A 1 200 ? 11.838 -12.532 -13.712 1.00 98.44 200 MET A N 1
ATOM 1620 C CA . MET A 1 200 ? 10.427 -12.931 -13.786 1.00 98.44 200 MET A CA 1
ATOM 1621 C C . MET A 1 200 ? 9.671 -12.156 -14.868 1.00 98.44 200 MET A C 1
ATOM 1623 O O . MET A 1 200 ? 10.090 -11.082 -15.308 1.00 98.44 200 MET A O 1
ATOM 1627 N N . HIS A 1 201 ? 8.549 -12.714 -15.320 1.00 98.38 201 HIS A N 1
ATOM 1628 C CA . HIS A 1 201 ? 7.563 -11.964 -16.088 1.00 98.38 201 HIS A CA 1
ATOM 1629 C C . HIS A 1 201 ? 6.636 -11.215 -15.118 1.00 98.38 201 HIS A C 1
ATOM 1631 O O . HIS A 1 201 ? 6.343 -11.714 -14.034 1.00 98.38 201 HIS A O 1
ATOM 1637 N N . TYR A 1 202 ? 6.124 -10.042 -15.497 1.00 98.06 202 TYR A N 1
ATOM 1638 C CA . TYR A 1 202 ? 5.288 -9.239 -14.600 1.00 98.06 202 TYR A CA 1
ATOM 1639 C C . TYR A 1 202 ? 4.011 -9.963 -14.144 1.00 98.06 202 TYR A C 1
ATOM 1641 O O . TYR A 1 202 ? 3.593 -9.801 -13.007 1.00 98.06 202 TYR A O 1
ATOM 1649 N N . ASN A 1 203 ? 3.435 -10.839 -14.976 1.00 97.81 203 ASN A N 1
ATOM 1650 C CA . ASN A 1 203 ? 2.346 -11.733 -14.546 1.00 97.81 203 ASN A CA 1
ATOM 1651 C C . ASN A 1 203 ? 2.688 -12.562 -13.302 1.00 97.81 203 ASN A C 1
ATOM 1653 O O . ASN A 1 203 ? 1.822 -12.704 -12.444 1.00 97.81 203 ASN A O 1
ATOM 1657 N N . ASP A 1 204 ? 3.916 -13.075 -13.205 1.00 98.12 204 ASP A N 1
ATOM 1658 C CA . ASP A 1 204 ? 4.350 -13.892 -12.071 1.00 98.12 204 ASP A CA 1
ATOM 1659 C C . ASP A 1 204 ? 4.540 -13.017 -10.821 1.00 98.12 204 ASP A C 1
ATOM 1661 O O . ASP A 1 204 ? 4.173 -13.414 -9.719 1.00 98.12 204 ASP A O 1
ATOM 1665 N N . VAL A 1 205 ? 5.054 -11.793 -10.996 1.00 98.19 205 VAL A N 1
ATOM 1666 C CA . VAL A 1 205 ? 5.1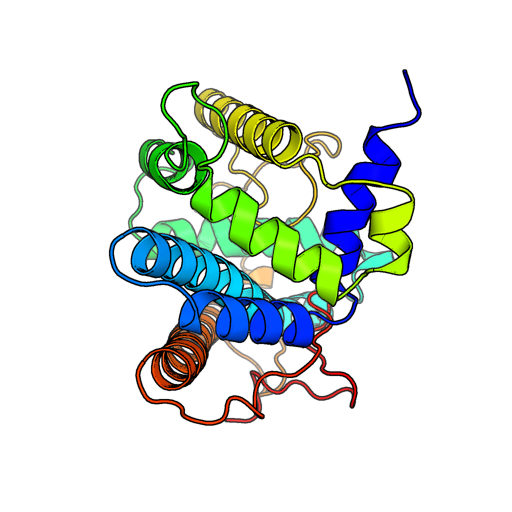62 -10.789 -9.919 1.00 98.19 205 VAL A CA 1
ATOM 1667 C C . VAL A 1 205 ? 3.773 -10.378 -9.419 1.00 98.19 205 VAL A C 1
ATOM 1669 O O . VAL A 1 205 ? 3.546 -10.271 -8.216 1.00 98.19 205 VAL A O 1
ATOM 1672 N N . PHE A 1 206 ? 2.824 -10.181 -10.333 1.00 97.38 206 PHE A N 1
ATOM 1673 C CA . PHE A 1 206 ? 1.444 -9.842 -10.004 1.00 97.38 206 PHE A CA 1
ATOM 1674 C C . PHE A 1 206 ? 0.726 -10.994 -9.288 1.00 97.38 206 PHE A C 1
ATOM 1676 O O . PHE A 1 206 ? -0.012 -10.763 -8.334 1.00 97.38 206 PHE A O 1
ATOM 1683 N N . ASP A 1 207 ? 0.974 -12.241 -9.696 1.00 97.69 207 ASP A N 1
ATOM 1684 C CA . ASP A 1 207 ? 0.440 -13.415 -9.000 1.00 97.69 207 ASP A CA 1
ATOM 1685 C C . ASP A 1 207 ? 1.023 -13.558 -7.593 1.00 97.69 207 ASP A C 1
ATOM 1687 O O . ASP A 1 207 ? 0.274 -13.822 -6.653 1.00 97.69 207 ASP A O 1
ATOM 1691 N N . LEU A 1 208 ? 2.318 -13.283 -7.414 1.00 98.06 208 LEU A N 1
ATOM 1692 C CA . LEU A 1 208 ? 2.920 -13.195 -6.084 1.00 98.06 208 LEU A CA 1
ATOM 1693 C C . LEU A 1 208 ? 2.246 -12.108 -5.232 1.00 98.06 208 LEU A C 1
ATOM 1695 O O . LEU A 1 208 ? 1.942 -12.351 -4.067 1.00 98.06 208 LEU A O 1
ATOM 1699 N N . ALA A 1 209 ? 1.940 -10.939 -5.806 1.00 97.69 209 ALA A N 1
ATOM 1700 C CA . ALA A 1 209 ? 1.222 -9.885 -5.090 1.00 97.69 209 ALA A CA 1
ATOM 1701 C C . ALA A 1 209 ? -0.178 -10.352 -4.651 1.00 97.69 209 ALA A C 1
ATOM 1703 O O . ALA A 1 209 ? -0.571 -10.115 -3.510 1.00 97.69 209 ALA A O 1
ATOM 1704 N N . ILE A 1 210 ? -0.909 -11.079 -5.504 1.00 96.94 210 ILE A N 1
ATOM 1705 C CA . ILE A 1 210 ? -2.207 -11.676 -5.148 1.00 96.94 210 ILE A CA 1
ATOM 1706 C C . ILE A 1 210 ? -2.066 -12.671 -3.988 1.00 96.94 210 ILE A C 1
ATOM 1708 O O . ILE A 1 210 ? -2.884 -12.650 -3.063 1.00 96.94 210 ILE A O 1
ATOM 1712 N N . GLU A 1 211 ? -1.060 -13.545 -4.019 1.00 98.19 211 GLU A N 1
ATOM 1713 C CA . GLU A 1 211 ? -0.832 -14.509 -2.938 1.00 98.19 211 GLU A CA 1
ATOM 1714 C C . GLU A 1 211 ? -0.447 -13.810 -1.626 1.00 98.19 211 GLU A C 1
ATOM 1716 O O . GLU A 1 211 ? -1.013 -14.133 -0.579 1.00 98.19 211 GLU A O 1
ATOM 1721 N N . ASN A 1 212 ? 0.388 -12.768 -1.685 1.00 98.31 212 ASN A N 1
ATOM 1722 C CA . ASN A 1 212 ? 0.713 -11.919 -0.537 1.00 98.31 212 ASN A CA 1
ATOM 1723 C C . ASN A 1 212 ? -0.533 -11.243 0.047 1.00 98.31 212 ASN A C 1
ATOM 1725 O O . ASN A 1 212 ? -0.746 -11.272 1.261 1.00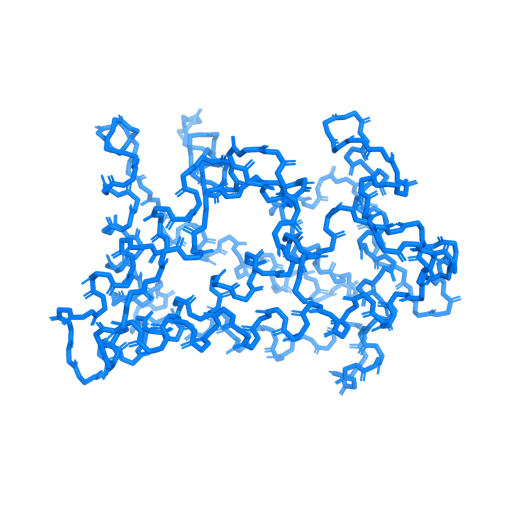 98.31 212 ASN A O 1
ATOM 1729 N N . ILE A 1 213 ? -1.408 -10.691 -0.799 1.00 98.06 213 ILE A N 1
ATOM 1730 C CA . ILE A 1 213 ? -2.679 -10.094 -0.364 1.00 98.06 213 ILE A CA 1
ATOM 1731 C C . ILE A 1 213 ? -3.524 -11.130 0.390 1.00 98.06 213 ILE A C 1
ATOM 1733 O O . ILE A 1 213 ? -3.988 -10.855 1.497 1.00 98.06 213 ILE A O 1
ATOM 1737 N N . LYS A 1 214 ? -3.697 -12.339 -0.159 1.00 98.06 214 LYS A N 1
ATOM 1738 C CA . LYS A 1 214 ? -4.458 -13.416 0.503 1.00 98.06 214 LYS A CA 1
ATOM 1739 C C . LYS A 1 214 ? -3.830 -13.823 1.834 1.00 98.06 214 LYS A C 1
ATOM 1741 O O . LYS A 1 214 ? -4.553 -14.014 2.817 1.00 98.06 214 LYS A O 1
ATOM 1746 N N . TYR A 1 215 ? -2.506 -13.950 1.871 1.00 97.81 215 TYR A N 1
ATOM 1747 C CA . TYR A 1 215 ? -1.757 -14.319 3.065 1.00 97.81 215 TYR A CA 1
ATOM 1748 C C . TYR A 1 215 ? -1.967 -13.299 4.190 1.00 97.81 215 TYR A C 1
ATOM 1750 O O . TYR A 1 215 ? -2.432 -13.659 5.276 1.00 97.81 215 TYR A O 1
ATOM 1758 N N . TYR A 1 216 ? -1.732 -12.012 3.922 1.00 98.00 216 TYR A N 1
ATOM 1759 C CA . TYR A 1 216 ? -1.890 -10.969 4.933 1.00 98.00 216 TYR A CA 1
ATOM 1760 C C . TYR A 1 216 ? -3.353 -10.723 5.318 1.00 98.00 216 TYR A C 1
ATOM 1762 O O . TYR A 1 216 ? -3.629 -10.536 6.504 1.00 98.00 216 TYR A O 1
ATOM 1770 N N . ILE A 1 217 ? -4.307 -10.817 4.380 1.00 97.94 217 ILE A N 1
ATOM 1771 C CA . ILE A 1 217 ? -5.743 -10.772 4.712 1.00 97.94 217 ILE A CA 1
ATOM 1772 C C . ILE A 1 217 ? -6.120 -11.918 5.665 1.00 97.94 217 ILE A C 1
ATOM 1774 O O . ILE A 1 217 ? -6.859 -11.717 6.629 1.00 97.94 217 ILE A O 1
ATOM 1778 N N . THR A 1 218 ? -5.575 -13.116 5.449 1.00 98.06 218 THR A N 1
ATOM 1779 C CA . THR A 1 218 ? -5.812 -14.262 6.340 1.00 98.06 218 THR A CA 1
ATOM 1780 C C . THR A 1 218 ? -5.264 -14.001 7.745 1.00 98.06 218 THR A C 1
ATOM 1782 O O . THR A 1 218 ? -5.930 -14.308 8.734 1.00 98.06 218 THR A O 1
ATOM 1785 N N . ILE A 1 219 ? -4.084 -13.386 7.858 1.00 98.06 219 ILE A N 1
ATOM 1786 C CA . ILE A 1 219 ? -3.487 -13.014 9.150 1.00 98.06 219 ILE A CA 1
ATOM 1787 C C . ILE A 1 219 ? -4.362 -12.006 9.897 1.00 98.06 219 ILE A C 1
ATOM 1789 O O . ILE A 1 219 ? -4.675 -12.231 11.069 1.00 98.06 219 ILE A O 1
ATOM 1793 N N . ILE A 1 220 ? -4.786 -10.917 9.243 1.00 98.19 220 ILE A N 1
ATOM 1794 C CA . ILE A 1 220 ? -5.630 -9.907 9.902 1.00 98.19 220 ILE A CA 1
ATOM 1795 C C . ILE A 1 220 ? -6.985 -10.504 10.307 1.00 98.19 220 ILE A C 1
ATOM 1797 O O . ILE A 1 220 ? -7.447 -10.255 11.419 1.00 98.19 220 ILE A O 1
ATOM 1801 N N . ALA A 1 221 ? -7.582 -11.357 9.466 1.00 98.25 221 ALA A N 1
ATOM 1802 C CA . ALA A 1 221 ? -8.852 -12.015 9.758 1.00 98.25 221 ALA A CA 1
ATOM 1803 C C . ALA A 1 221 ? -8.730 -12.933 10.981 1.00 98.25 221 ALA A C 1
ATOM 1805 O O . ALA A 1 221 ? -9.515 -12.820 11.921 1.00 98.25 221 ALA A O 1
ATOM 1806 N N . ASN A 1 222 ? -7.702 -13.784 11.025 1.00 98.31 222 ASN A N 1
ATOM 1807 C CA . ASN A 1 222 ? -7.454 -14.665 12.168 1.00 98.31 222 ASN A CA 1
ATOM 1808 C C . ASN A 1 222 ? -7.136 -13.880 13.448 1.00 98.31 222 ASN A C 1
ATOM 1810 O O . ASN A 1 222 ? -7.498 -14.310 14.544 1.00 98.31 222 ASN A O 1
ATOM 1814 N N . SER A 1 223 ? -6.484 -12.720 13.339 1.00 98.31 223 SER A N 1
ATOM 1815 C CA . SER A 1 223 ? -6.190 -11.882 14.504 1.00 98.31 223 SER A CA 1
ATOM 1816 C C . SER A 1 223 ? -7.433 -11.211 15.094 1.00 98.31 223 SER A C 1
ATOM 1818 O O . SER A 1 223 ? -7.559 -11.105 16.320 1.00 98.31 223 SER A O 1
ATOM 1820 N N . ILE A 1 224 ? -8.368 -10.801 14.231 1.00 98.06 224 ILE A N 1
ATOM 1821 C CA . ILE A 1 224 ? -9.625 -10.155 14.625 1.00 98.06 224 ILE A CA 1
ATOM 1822 C C . ILE A 1 224 ? -10.641 -11.183 15.130 1.00 98.06 224 ILE A C 1
ATOM 1824 O O . ILE A 1 224 ? -11.192 -11.009 16.212 1.00 98.06 224 ILE A O 1
ATOM 1828 N N . PHE A 1 225 ? -10.875 -12.258 14.374 1.00 97.56 225 PHE A N 1
ATOM 1829 C CA . PHE A 1 225 ? -11.984 -13.189 14.616 1.00 97.56 225 PHE A CA 1
ATOM 1830 C C . PHE A 1 225 ? -11.588 -14.463 15.369 1.00 97.56 225 PHE A C 1
ATOM 1832 O O . PHE A 1 225 ? -12.451 -15.248 15.756 1.00 97.56 225 PHE A O 1
ATOM 1839 N N . SER A 1 226 ? -10.293 -14.726 15.543 1.00 97.12 226 SER A N 1
ATOM 1840 C CA . SER A 1 226 ? -9.788 -15.936 16.211 1.00 97.12 226 SER A CA 1
ATOM 1841 C C . SER A 1 226 ? -8.649 -15.650 17.190 1.00 97.12 226 SER A C 1
ATOM 1843 O O . SER A 1 226 ? -7.941 -16.572 17.587 1.00 97.12 226 SER A O 1
ATOM 1845 N N . ASP A 1 227 ? -8.452 -14.380 17.564 1.00 95.00 227 ASP A N 1
ATOM 1846 C CA . ASP A 1 227 ? -7.452 -13.931 18.542 1.00 95.00 227 ASP A CA 1
ATOM 1847 C C . ASP A 1 227 ? -6.017 -14.432 18.285 1.00 95.00 227 ASP A C 1
ATOM 1849 O O . ASP A 1 227 ? -5.204 -14.556 19.202 1.00 95.00 227 ASP A O 1
ATOM 1853 N N . THR A 1 228 ? -5.673 -14.706 17.025 1.00 97.75 228 THR A N 1
ATOM 1854 C CA . THR A 1 228 ? -4.332 -15.182 16.660 1.00 97.75 228 THR A CA 1
ATOM 1855 C C . THR A 1 228 ? -3.318 -14.024 16.653 1.00 97.75 228 THR A C 1
ATOM 1857 O O . THR A 1 228 ? -3.662 -12.910 16.239 1.00 97.75 228 THR A O 1
ATOM 1860 N N . PRO A 1 229 ? -2.057 -14.239 17.082 1.00 95.81 229 PRO A N 1
ATOM 1861 C CA . PRO A 1 229 ? -1.008 -13.228 16.958 1.00 95.81 229 PRO A CA 1
ATOM 1862 C C . PRO A 1 229 ? -0.748 -12.818 15.501 1.00 95.81 229 PRO A C 1
ATOM 1864 O O . PRO A 1 229 ? -0.844 -13.634 14.587 1.00 95.81 229 PRO A O 1
ATOM 1867 N N . CYS A 1 230 ? -0.373 -11.556 15.290 1.00 95.81 230 CYS A N 1
ATOM 1868 C CA . CYS A 1 230 ? -0.069 -10.984 13.974 1.00 95.81 230 CYS A CA 1
ATOM 1869 C C . CYS A 1 230 ? 1.368 -10.427 13.910 1.00 95.81 230 CYS A C 1
ATOM 1871 O O . CYS A 1 230 ? 1.620 -9.388 13.299 1.00 95.81 230 CYS A O 1
ATOM 1873 N N . ASP A 1 231 ? 2.316 -11.105 14.565 1.00 93.88 231 ASP A N 1
ATOM 1874 C CA . ASP A 1 231 ? 3.714 -10.657 14.716 1.00 93.88 231 ASP A CA 1
ATOM 1875 C C . ASP A 1 231 ? 4.471 -10.536 13.384 1.00 93.88 231 ASP A C 1
ATOM 1877 O O . ASP A 1 231 ? 5.453 -9.810 13.289 1.00 93.88 231 ASP A O 1
ATOM 1881 N N . VAL A 1 232 ? 3.978 -11.211 12.345 1.00 93.88 232 VAL A N 1
ATOM 1882 C CA . VAL A 1 232 ? 4.477 -11.145 10.961 1.00 93.88 232 VAL A CA 1
ATOM 1883 C C . VAL A 1 232 ? 4.204 -9.805 10.266 1.00 93.88 232 VAL A C 1
ATOM 1885 O O . VAL A 1 232 ? 4.703 -9.573 9.168 1.00 93.88 232 VAL A O 1
ATOM 1888 N N . ILE A 1 233 ? 3.383 -8.936 10.866 1.00 96.62 233 ILE A N 1
ATOM 1889 C CA . ILE A 1 233 ? 3.120 -7.590 10.355 1.00 96.62 233 ILE A CA 1
ATOM 1890 C C . ILE A 1 233 ? 4.246 -6.665 10.826 1.00 96.62 233 ILE A C 1
ATOM 1892 O O . ILE A 1 233 ? 4.313 -6.311 12.009 1.00 96.62 233 ILE A O 1
ATOM 1896 N N . CYS A 1 234 ? 5.114 -6.266 9.899 1.00 96.25 234 CYS A N 1
ATOM 1897 C CA . CYS A 1 234 ? 6.277 -5.418 10.157 1.00 96.25 234 CYS A CA 1
ATOM 1898 C C . CYS A 1 234 ? 6.022 -3.962 9.746 1.00 96.25 234 CYS A C 1
ATOM 1900 O O . CYS A 1 234 ? 5.019 -3.635 9.111 1.00 96.25 234 CYS A O 1
ATOM 1902 N N . ASN A 1 235 ? 6.936 -3.063 10.106 1.00 96.81 235 ASN A N 1
ATOM 1903 C CA . ASN A 1 235 ? 6.885 -1.676 9.668 1.00 96.81 235 ASN A CA 1
ATOM 1904 C C . ASN A 1 235 ? 7.630 -1.528 8.340 1.00 96.81 235 ASN A C 1
ATOM 1906 O O . ASN A 1 235 ? 8.833 -1.281 8.304 1.00 96.81 235 ASN A O 1
ATOM 1910 N N . TRP A 1 236 ? 6.889 -1.678 7.242 1.00 96.44 236 TRP A N 1
ATOM 1911 C CA . TRP A 1 236 ? 7.442 -1.580 5.894 1.00 96.44 236 TRP A CA 1
ATOM 1912 C C . TRP A 1 236 ? 7.522 -0.146 5.379 1.00 96.44 236 TRP A C 1
ATOM 1914 O O . TRP A 1 236 ? 6.590 0.644 5.550 1.00 96.44 236 TRP A O 1
ATOM 1924 N N . ASN A 1 237 ? 8.606 0.150 4.668 1.00 94.06 237 ASN A N 1
ATOM 1925 C CA . ASN A 1 237 ? 8.679 1.284 3.761 1.00 94.06 237 ASN A CA 1
ATOM 1926 C C . ASN A 1 237 ? 8.065 0.868 2.423 1.00 94.06 237 ASN A C 1
ATOM 1928 O O . ASN A 1 237 ? 8.645 0.048 1.703 1.00 94.06 237 ASN A O 1
ATOM 1932 N N . LEU A 1 238 ? 6.914 1.453 2.092 1.00 92.06 238 LEU A N 1
ATOM 1933 C CA . LEU A 1 238 ? 6.148 1.034 0.928 1.00 92.06 238 LEU A CA 1
ATOM 1934 C C . LEU A 1 238 ? 6.895 1.273 -0.385 1.00 92.06 238 LEU A C 1
ATOM 1936 O O . LEU A 1 238 ? 6.808 0.405 -1.233 1.00 92.06 238 LEU A O 1
ATOM 1940 N N . ASP A 1 239 ? 7.734 2.305 -0.532 1.00 87.56 239 ASP A N 1
ATOM 1941 C CA . ASP A 1 239 ? 8.498 2.556 -1.778 1.00 87.56 239 ASP A CA 1
ATOM 1942 C C . ASP A 1 239 ? 9.593 1.525 -2.064 1.00 87.56 239 ASP A C 1
ATOM 1944 O O . ASP A 1 239 ? 10.089 1.438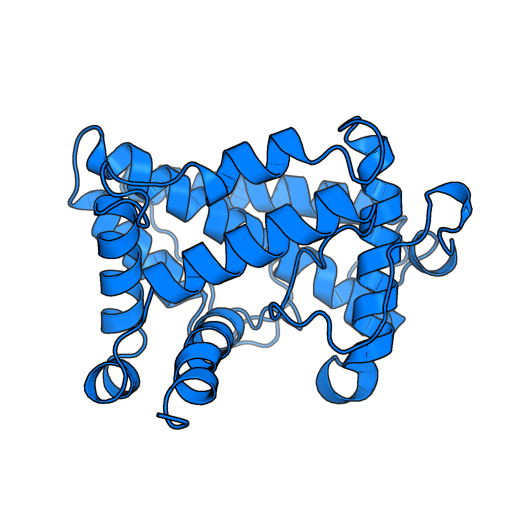 -3.181 1.00 87.56 239 ASP A O 1
ATOM 1948 N N . THR A 1 240 ? 10.019 0.775 -1.050 1.00 92.06 240 THR A N 1
ATOM 1949 C CA . THR A 1 240 ? 11.151 -0.157 -1.181 1.00 92.06 240 THR A CA 1
ATOM 1950 C C . THR A 1 240 ? 10.766 -1.603 -0.901 1.00 92.06 240 THR A C 1
ATOM 1952 O O . THR A 1 240 ? 11.571 -2.499 -1.141 1.00 92.06 240 THR A O 1
ATOM 1955 N N . GLY A 1 241 ? 9.588 -1.829 -0.309 1.00 94.38 241 GLY A N 1
ATOM 1956 C CA . GLY A 1 241 ? 9.129 -3.110 0.232 1.00 94.38 241 GLY A CA 1
ATOM 1957 C C . GLY A 1 241 ? 9.929 -3.656 1.419 1.00 94.38 241 GLY A C 1
ATOM 1958 O O . GLY A 1 241 ? 9.693 -4.786 1.850 1.00 94.38 241 GLY A O 1
ATOM 1959 N N . LYS A 1 242 ? 10.883 -2.885 1.953 1.00 96.19 242 LYS A N 1
ATOM 1960 C CA . LYS A 1 242 ? 11.757 -3.307 3.053 1.00 96.19 242 LYS A CA 1
ATOM 1961 C C . LYS A 1 242 ? 11.108 -3.045 4.408 1.00 96.19 242 LYS A C 1
ATOM 1963 O O . LYS A 1 242 ? 10.496 -1.999 4.610 1.00 96.19 242 LYS A O 1
ATOM 1968 N N . ASP A 1 243 ? 11.281 -3.979 5.336 1.00 96.12 243 ASP A N 1
ATOM 1969 C CA . ASP A 1 243 ? 10.945 -3.796 6.751 1.00 96.12 243 ASP A CA 1
ATOM 1970 C C . ASP A 1 243 ? 12.007 -2.971 7.509 1.00 96.12 243 ASP A C 1
ATOM 1972 O O . ASP A 1 243 ? 13.037 -2.567 6.958 1.00 96.12 243 ASP A O 1
ATOM 1976 N N . GLU A 1 244 ? 11.792 -2.758 8.808 1.00 93.94 244 GLU A N 1
ATOM 1977 C CA . GLU A 1 244 ? 12.715 -2.052 9.703 1.00 93.94 244 GLU A CA 1
ATOM 1978 C C . GLU A 1 244 ? 14.108 -2.705 9.837 1.00 93.94 244 GLU A C 1
ATOM 1980 O O . GLU A 1 244 ? 15.050 -2.073 10.321 1.00 93.94 244 GLU A O 1
ATOM 1985 N N . THR A 1 245 ? 14.261 -3.960 9.403 1.00 95.00 245 THR A N 1
ATOM 1986 C CA . THR A 1 245 ? 15.526 -4.708 9.376 1.00 95.00 245 THR A CA 1
ATOM 1987 C C . THR A 1 245 ? 16.165 -4.760 7.984 1.00 95.00 245 THR A C 1
ATOM 1989 O O . THR A 1 245 ? 17.192 -5.417 7.807 1.00 95.00 245 THR A O 1
ATOM 1992 N N . ASN A 1 246 ? 15.618 -4.010 7.019 1.00 95.50 246 ASN A N 1
ATOM 1993 C CA . ASN A 1 246 ? 15.983 -3.998 5.599 1.00 95.50 246 ASN A CA 1
ATOM 1994 C C . ASN A 1 246 ? 15.692 -5.306 4.841 1.00 95.50 246 ASN A C 1
ATOM 1996 O O . ASN A 1 246 ? 16.355 -5.596 3.841 1.00 95.50 246 ASN A O 1
ATOM 2000 N N . LYS A 1 247 ? 14.706 -6.093 5.280 1.00 96.62 247 LYS A N 1
ATOM 2001 C CA . LYS A 1 247 ? 14.303 -7.338 4.615 1.00 96.62 247 LYS A CA 1
ATOM 2002 C C . LYS A 1 247 ? 13.080 -7.167 3.730 1.00 96.62 247 LYS A C 1
ATOM 2004 O O . LYS A 1 247 ? 12.143 -6.451 4.071 1.00 96.62 247 LYS A O 1
ATOM 2009 N N . LEU A 1 248 ? 13.067 -7.901 2.620 1.00 97.12 248 LEU A N 1
ATOM 2010 C CA . LEU A 1 248 ? 11.947 -7.981 1.682 1.00 97.12 248 LEU A CA 1
ATOM 2011 C C . LEU A 1 248 ? 11.015 -9.131 2.074 1.00 97.12 248 LEU A C 1
ATOM 2013 O O . LEU A 1 248 ? 10.932 -10.136 1.380 1.00 97.12 248 LEU A O 1
ATOM 2017 N N . THR A 1 249 ? 10.325 -8.998 3.206 1.00 95.69 249 THR A N 1
ATOM 2018 C CA . THR A 1 249 ? 9.520 -10.089 3.804 1.00 95.69 249 THR A CA 1
ATOM 2019 C C . THR A 1 249 ? 8.460 -10.697 2.864 1.00 95.69 249 THR A C 1
ATOM 2021 O O . THR A 1 249 ? 8.179 -11.894 2.940 1.00 95.69 249 THR A O 1
ATOM 2024 N N . ALA A 1 250 ? 7.934 -9.912 1.916 1.00 96.00 250 ALA A N 1
ATOM 2025 C CA . ALA A 1 250 ? 6.995 -10.356 0.879 1.00 96.00 250 ALA A CA 1
ATOM 2026 C C . ALA A 1 250 ? 7.607 -11.298 -0.180 1.00 96.00 250 ALA A C 1
ATOM 2028 O O . ALA A 1 250 ? 6.888 -11.844 -1.011 1.00 96.00 250 ALA A O 1
ATOM 2029 N N . TRP A 1 251 ? 8.929 -11.475 -0.151 1.00 96.94 251 TRP A N 1
ATOM 2030 C CA . TRP A 1 251 ? 9.716 -12.293 -1.076 1.00 96.94 251 TRP A CA 1
ATOM 2031 C C . TRP A 1 251 ? 10.438 -13.459 -0.374 1.00 96.94 251 TRP A C 1
ATOM 2033 O O . TRP A 1 251 ? 11.275 -14.122 -0.989 1.00 96.94 251 TRP A O 1
ATOM 2043 N N . GLU A 1 252 ? 10.159 -13.694 0.913 1.00 89.06 252 GLU A N 1
ATOM 2044 C CA . GLU A 1 252 ? 10.849 -14.696 1.745 1.00 89.06 252 GLU A CA 1
ATOM 2045 C C . GLU A 1 252 ? 10.061 -16.000 1.971 1.00 89.06 252 GLU A C 1
ATOM 2047 O O . GLU A 1 252 ? 10.609 -16.922 2.580 1.00 89.06 252 GLU A O 1
ATOM 2052 N N . HIS A 1 253 ? 8.808 -16.096 1.515 1.00 71.06 253 HIS A N 1
ATOM 2053 C CA . HIS A 1 253 ? 7.922 -17.232 1.796 1.00 71.06 253 HIS A CA 1
ATOM 2054 C C . HIS A 1 253 ? 7.446 -17.971 0.543 1.00 71.06 253 HIS A C 1
ATOM 2056 O O . HIS A 1 253 ? 7.430 -17.358 -0.547 1.00 71.06 253 HIS A O 1
#

Secondary structure (DSSP, 8-state):
-TTHHHHHHHHHHHHHHSSHHHHHHHHHHHHTT--HHHHHHHHHHHHHHHHHHHHHHHHHHHHHHHH--HHHHHHHHHHHHHHHHHHHHHHTT--STT-THHHHTTGGG-B-TTSSBPHHHHHHHHHHHHHH-HHHHTT----HHHHHHHHHHHHHHHHTTT----SSS----TT---PPPGGG--GGGTSSEEETTEEE-HHHHHHHHHHHHHHHHHHHHHHHHS----TT----BTTTTB-TTS--GGG--